Protein AF-A0A060Z9I9-F1 (afdb_monomer_lite)

Sequence (191 aa):
MLDFETPTYVTAKEAQHMQSAKDYHKEYEESIKGKNLSGLEVTPAMLHVRHATKIASEKEYRRDLEEGVKGKGLTVFEETPELLRARNATAILSQKEYKKTLETEIKGKGMSALATDTPDFMRARNATDILSQQKYKQTAEADRASYTSVIDTPDILHAQNIRNMVSQVRGTVRLTMECPQTMLKNSPQTM

Organism: Oncorhynchus mykiss (NCBI:txid8022)

Secondary structure (DSSP, 8-state):
---TT-HHHHHHHHHHHHH-THHHHHHHHHHTTT---TT-TT-HHHHHHHHHHHHH-HHHHHHHHHHHTTTS-----TT-HHHHHHHHHHHHH-HHHHHHHHHHHHHHSSHHHHHHTSHHHHHHHHHHHHH-HHHHHHHHHHHHHH----TT-HHHHHHHHHHHHHHHHHHHHHHHHH--SSSSS--PPP-

Foldseek 3Di:
DPDCDDVVNVVVVVVCVVVDCCVVCVCCCVPPNPDDPPPPCDDPVNVVVVVVVCVVDPCNVCVCCVVPPPPPPPPPPCPDVVNVVVVVVVCVPPPCNVCVVVVCCCVVVCVVVVVCPPVVNVVVVVVVCVVDPVNVVVVVVVVVVVDDPDCPDVVNVVVVVVVVVVVVVVVVVVVVVVDDDDPPDDDDDDD

InterPro domains:
  IPR000900 Nebulin repeat [PF00880] (5-31)
  IPR000900 Nebulin repeat [PF00880] (43-67)
  IPR000900 Nebulin repeat [PF00880] (79-103)
  IPR000900 Nebulin repeat [PF00880] (117-141)
  IPR000900 Nebulin repeat [PS51216] (36-70)
  IPR000900 Nebulin repeat [PS51216] (73-107)
  IPR000900 Nebulin repeat [PS51216] (111-145)
  IPR000900 Nebulin repeat [SM00227] (1-30)
  IPR000900 Nebulin repeat [SM00227] (37-67)
  IPR000900 Nebulin repeat [SM00227] (74-104)
  IPR000900 Nebulin repeat [SM00227] (112-142)
  IPR000900 Nebulin repeat [SM00227] (147-177)
  IPR055297 Nebulin/Nebulette [PTHR11039] (1-170)

pLDDT: mean 78.78, std 14.16, range [35.0, 97.25]

Radius of gyration: 66.17 Å; chains: 1; bounding box: 128×50×190 Å

Structure (mmCIF, N/CA/C/O backbone):
data_AF-A0A060Z9I9-F1
#
_entry.id   AF-A0A060Z9I9-F1
#
loop_
_atom_site.group_PDB
_atom_site.id
_atom_site.type_symbol
_atom_site.label_atom_id
_atom_site.label_alt_id
_atom_site.label_comp_id
_atom_site.label_asym_id
_atom_site.label_entity_id
_atom_site.label_seq_id
_atom_site.pdbx_PDB_ins_code
_atom_site.Cartn_x
_atom_site.Cartn_y
_atom_site.Cartn_z
_atom_site.occupancy
_atom_site.B_iso_or_equiv
_atom_site.auth_seq_id
_atom_site.auth_comp_id
_atom_site.auth_asym_id
_atom_site.auth_atom_id
_atom_site.pdbx_PDB_model_num
ATOM 1 N N . MET A 1 1 ? 9.249 27.738 113.209 1.00 53.62 1 MET A N 1
ATOM 2 C CA . MET A 1 1 ? 9.389 27.277 111.815 1.00 53.62 1 MET A CA 1
ATOM 3 C C . MET A 1 1 ? 9.000 25.805 111.844 1.00 53.62 1 MET A C 1
ATOM 5 O O . MET A 1 1 ? 9.716 25.060 112.491 1.00 53.62 1 MET A O 1
ATOM 9 N N . LEU A 1 2 ? 7.809 25.416 111.368 1.00 60.44 2 LEU A N 1
ATOM 10 C CA . LEU A 1 2 ? 7.456 23.990 111.294 1.00 60.44 2 LEU A CA 1
ATOM 11 C C . LEU A 1 2 ? 8.099 23.423 110.031 1.00 60.44 2 LEU A C 1
ATOM 13 O O . LEU A 1 2 ? 7.844 23.932 108.940 1.00 60.44 2 LEU A O 1
ATOM 17 N N . ASP A 1 3 ? 8.934 22.407 110.199 1.00 60.28 3 ASP A N 1
ATOM 18 C CA . ASP A 1 3 ? 9.619 21.739 109.102 1.00 60.28 3 ASP A CA 1
ATOM 19 C C . ASP A 1 3 ? 8.583 21.055 108.199 1.00 60.28 3 ASP A C 1
ATOM 21 O O . ASP A 1 3 ? 7.775 20.233 108.640 1.00 60.28 3 ASP A O 1
ATOM 25 N N . PHE A 1 4 ? 8.578 21.447 106.925 1.00 63.84 4 PHE A N 1
ATOM 26 C CA . PHE A 1 4 ? 7.571 21.084 105.920 1.00 63.84 4 PHE A CA 1
ATOM 27 C C . PHE A 1 4 ? 7.596 19.593 105.527 1.00 63.84 4 PHE A C 1
ATOM 29 O O . PHE A 1 4 ? 6.760 19.148 104.750 1.00 63.84 4 PHE A O 1
ATOM 36 N N . GLU A 1 5 ? 8.517 18.799 106.077 1.00 73.06 5 GLU A N 1
ATOM 37 C CA . GLU A 1 5 ? 8.696 17.379 105.750 1.00 73.06 5 GLU A CA 1
ATOM 38 C C . GLU A 1 5 ? 8.719 16.482 106.992 1.00 73.06 5 GLU A C 1
ATOM 40 O O . GLU A 1 5 ? 9.524 15.564 107.131 1.00 73.06 5 GLU A O 1
ATOM 45 N N . THR A 1 6 ? 7.807 16.726 107.930 1.00 81.44 6 THR A N 1
ATOM 46 C CA . THR A 1 6 ? 7.535 15.724 108.967 1.00 81.44 6 THR A CA 1
ATOM 47 C C . THR A 1 6 ? 6.881 14.480 108.333 1.00 81.44 6 THR A C 1
ATOM 49 O O . THR A 1 6 ? 6.028 14.626 107.452 1.00 81.44 6 THR A O 1
ATOM 52 N N . PRO A 1 7 ? 7.217 13.245 108.765 1.00 84.00 7 PRO A N 1
ATOM 53 C CA . PRO A 1 7 ? 6.668 12.009 108.180 1.00 84.00 7 PRO A CA 1
ATOM 54 C C . PRO A 1 7 ? 5.135 11.958 108.186 1.00 84.00 7 PRO A C 1
ATOM 56 O O . PRO A 1 7 ? 4.497 11.390 107.301 1.00 84.00 7 PRO A O 1
ATOM 59 N N . THR A 1 8 ? 4.524 12.606 109.172 1.00 82.19 8 THR A N 1
ATOM 60 C CA . THR A 1 8 ? 3.076 12.785 109.295 1.00 82.19 8 THR A CA 1
ATOM 61 C C . THR A 1 8 ? 2.493 13.704 108.221 1.00 82.19 8 THR A C 1
ATOM 63 O O . THR A 1 8 ? 1.394 13.452 107.738 1.00 82.19 8 THR A O 1
ATOM 66 N N . TYR A 1 9 ? 3.209 14.749 107.805 1.00 86.81 9 TYR A N 1
ATOM 67 C CA . TYR A 1 9 ? 2.760 15.636 106.733 1.00 86.81 9 TYR A CA 1
ATOM 68 C C . TYR A 1 9 ? 2.857 14.959 105.362 1.00 86.81 9 TYR A C 1
ATOM 70 O O . TYR A 1 9 ? 1.919 15.045 104.571 1.00 86.81 9 TYR A O 1
ATOM 78 N N . VAL A 1 10 ? 3.953 14.237 105.104 1.00 86.44 10 VAL A N 1
ATOM 79 C CA . VAL A 1 10 ? 4.139 13.475 103.858 1.00 86.44 10 VAL A CA 1
ATOM 80 C C . VAL A 1 10 ? 3.046 12.418 103.711 1.00 86.44 10 VAL A C 1
ATOM 82 O O . VAL A 1 10 ? 2.352 12.396 102.698 1.00 86.44 10 VAL A O 1
ATOM 85 N N . THR A 1 11 ? 2.802 11.631 104.761 1.00 86.00 11 THR A N 1
ATOM 86 C CA . THR A 1 11 ? 1.744 10.606 104.753 1.00 86.00 11 THR A CA 1
ATOM 87 C C . THR A 1 11 ? 0.344 11.212 104.622 1.00 86.00 11 THR A C 1
ATOM 89 O O . THR A 1 11 ? -0.488 10.666 103.903 1.00 86.00 11 THR A O 1
ATOM 92 N N . ALA A 1 12 ? 0.071 12.369 105.238 1.00 86.81 12 ALA A N 1
ATOM 93 C CA . ALA A 1 12 ? -1.204 13.070 105.077 1.00 86.81 12 ALA A CA 1
ATOM 94 C C . ALA A 1 12 ? -1.399 13.632 103.657 1.00 86.81 12 ALA A C 1
ATOM 96 O O . ALA A 1 12 ? -2.498 13.550 103.108 1.00 86.81 12 ALA A O 1
ATOM 97 N N . LYS A 1 13 ? -0.341 14.172 103.040 1.00 87.12 13 LYS A N 1
ATOM 98 C CA . LYS A 1 13 ? -0.356 14.677 101.661 1.00 87.12 13 LYS A CA 1
ATOM 99 C C . LYS A 1 13 ? -0.538 13.543 100.653 1.00 87.12 13 LYS A C 1
ATOM 101 O O . LYS A 1 13 ? -1.344 13.675 99.735 1.00 87.12 13 LYS A O 1
ATOM 106 N N . GLU A 1 14 ? 0.162 12.429 100.839 1.00 85.06 14 GLU A N 1
ATOM 107 C CA . GLU A 1 14 ? -0.010 11.215 100.035 1.00 85.06 14 GLU A CA 1
ATOM 108 C C . GLU A 1 14 ? -1.414 10.636 100.207 1.00 85.06 14 GLU A C 1
ATOM 110 O O . GLU A 1 14 ? -2.061 10.311 99.217 1.00 85.06 14 GLU A O 1
ATOM 115 N N . ALA A 1 15 ? -1.945 10.590 101.433 1.00 86.25 15 ALA A N 1
ATOM 116 C CA . ALA A 1 15 ? -3.317 10.159 101.688 1.00 86.25 15 ALA A CA 1
ATOM 117 C C . ALA A 1 15 ? -4.350 11.073 101.010 1.00 86.25 15 ALA A C 1
ATOM 119 O O . ALA A 1 15 ? -5.307 10.576 100.421 1.00 86.25 15 ALA A O 1
ATOM 120 N N . GLN A 1 16 ? -4.149 12.395 101.027 1.00 83.81 16 GLN A N 1
ATOM 121 C CA . GLN A 1 16 ? -5.002 13.337 100.296 1.00 83.81 16 GLN A CA 1
ATOM 122 C C . GLN A 1 16 ? -4.907 13.156 98.778 1.00 83.81 16 GLN A C 1
ATOM 124 O O . GLN A 1 16 ? -5.927 13.221 98.095 1.00 83.81 16 GLN A O 1
ATOM 129 N N . HIS A 1 17 ? -3.706 12.915 98.249 1.00 81.38 17 HIS A N 1
ATOM 130 C CA . HIS A 1 17 ? -3.500 12.634 96.829 1.00 81.38 17 HIS A CA 1
ATOM 131 C C . HIS A 1 17 ? -4.189 11.323 96.426 1.00 81.38 17 HIS A C 1
ATOM 133 O O . HIS A 1 17 ? -4.900 11.291 95.430 1.00 81.38 17 HIS A O 1
ATOM 139 N N . MET A 1 18 ? -4.073 10.274 97.247 1.00 78.75 18 MET A N 1
ATOM 140 C CA . MET A 1 18 ? -4.737 8.982 97.033 1.00 78.75 18 MET A CA 1
ATOM 141 C C . MET A 1 18 ? -6.267 9.060 97.157 1.00 78.75 18 MET A C 1
ATOM 143 O O . MET A 1 18 ? -6.971 8.324 96.472 1.00 78.75 18 MET A O 1
ATOM 147 N N . GLN A 1 19 ? -6.800 9.939 98.011 1.00 75.31 19 GLN A N 1
ATOM 148 C CA . GLN A 1 19 ? -8.247 10.159 98.149 1.00 75.31 19 GLN A CA 1
ATOM 149 C C . GLN A 1 19 ? -8.828 11.083 97.068 1.00 75.31 19 GLN A C 1
ATOM 151 O O . GLN A 1 19 ? -10.042 11.118 96.861 1.00 75.31 19 GLN A O 1
ATOM 156 N N . SER A 1 20 ? -7.988 11.860 96.387 1.00 80.88 20 SER A N 1
ATOM 157 C CA . SER A 1 20 ? -8.422 12.834 95.393 1.00 80.88 20 SER A CA 1
ATOM 158 C C . SER A 1 20 ? -8.834 12.143 94.089 1.00 80.88 20 SER A C 1
ATOM 160 O O . SER A 1 20 ? -8.006 11.631 93.345 1.00 80.88 20 SER A O 1
ATOM 162 N N . ALA A 1 21 ? -10.115 12.241 93.728 1.00 75.12 21 ALA A N 1
ATOM 163 C CA . ALA A 1 21 ? -10.645 11.743 92.451 1.00 75.12 21 ALA A CA 1
ATOM 164 C C . ALA A 1 21 ? -10.113 12.488 91.202 1.00 75.12 21 ALA A C 1
ATOM 166 O O . ALA A 1 21 ? -10.495 12.170 90.076 1.00 75.12 21 ALA A O 1
ATOM 167 N N . LYS A 1 22 ? -9.242 13.493 91.379 1.00 75.75 22 LYS A N 1
ATOM 168 C CA . LYS A 1 22 ? -8.661 14.273 90.278 1.00 75.75 22 LYS A CA 1
ATOM 169 C C . LYS A 1 22 ? -7.794 13.419 89.361 1.00 75.75 22 LYS A C 1
ATOM 171 O O . LYS A 1 22 ? -7.924 13.551 88.151 1.00 75.75 22 LYS A O 1
ATOM 176 N N . ASP A 1 23 ? -6.968 12.530 89.914 1.00 73.56 23 ASP A N 1
ATOM 177 C CA . ASP A 1 23 ? -6.082 11.685 89.101 1.00 73.56 23 ASP A CA 1
ATOM 178 C C . ASP A 1 23 ? -6.878 10.684 88.265 1.00 73.56 23 ASP A C 1
ATOM 180 O O . ASP A 1 23 ? -6.570 10.465 87.097 1.00 73.56 23 ASP A O 1
ATOM 184 N N . TYR A 1 24 ? -7.968 10.160 88.830 1.00 73.81 24 TYR A N 1
ATOM 185 C CA . TYR A 1 24 ? -8.868 9.235 88.144 1.00 73.81 24 TYR A CA 1
ATOM 186 C C . TYR A 1 24 ? -9.530 9.861 86.907 1.00 73.81 24 TYR A C 1
ATOM 188 O O . TYR A 1 24 ? -9.725 9.195 85.892 1.00 73.81 24 TYR A O 1
ATOM 196 N N . HIS A 1 25 ? -9.865 11.151 86.961 1.00 79.38 25 HIS A N 1
ATOM 197 C CA . HIS A 1 25 ? -10.458 11.853 85.822 1.00 79.38 25 HIS A CA 1
ATOM 198 C C . HIS A 1 25 ? -9.430 12.521 84.904 1.00 79.38 25 HIS A C 1
ATOM 200 O O . HIS A 1 25 ? -9.762 12.823 83.759 1.00 79.38 25 HIS A O 1
ATOM 206 N N . LYS A 1 26 ? -8.185 12.696 85.354 1.00 83.00 26 LYS A N 1
ATOM 207 C CA . LYS A 1 26 ? -7.124 13.384 84.613 1.00 83.00 26 LYS A CA 1
ATOM 208 C C . LYS A 1 26 ? -6.873 12.772 83.237 1.00 83.00 26 LYS A C 1
ATOM 210 O O . LYS A 1 26 ? -6.896 13.488 82.241 1.00 83.00 26 LYS A O 1
ATOM 215 N N . GLU A 1 27 ? -6.714 11.451 83.159 1.00 72.75 27 GLU A N 1
ATOM 216 C CA . GLU A 1 27 ? -6.478 10.774 81.879 1.00 72.75 27 GLU A CA 1
ATOM 217 C C . GLU A 1 27 ? -7.653 10.953 80.913 1.00 72.75 27 GLU A C 1
ATOM 219 O O . GLU A 1 27 ? -7.444 11.188 79.725 1.00 72.75 27 GLU A O 1
ATOM 224 N N . TYR A 1 28 ? -8.894 10.903 81.402 1.00 76.69 28 TYR A N 1
ATOM 225 C CA . TYR A 1 28 ? -10.086 11.126 80.581 1.00 76.69 28 TYR A CA 1
ATOM 226 C C . TYR A 1 28 ? -10.157 12.569 80.059 1.00 76.69 28 TYR A C 1
ATOM 228 O O . TYR A 1 28 ? -10.446 12.796 78.881 1.00 76.69 28 TYR A O 1
ATOM 236 N N . GLU A 1 29 ? -9.860 13.552 80.909 1.00 81.06 29 GLU A N 1
ATOM 237 C CA . GLU A 1 29 ? -9.868 14.961 80.519 1.00 81.06 29 GLU A CA 1
ATOM 238 C C . GLU A 1 29 ? -8.734 15.320 79.548 1.00 81.06 29 GLU A C 1
ATOM 240 O O . GLU A 1 29 ? -8.963 16.076 78.608 1.00 81.06 29 GLU A O 1
ATOM 245 N N . GLU A 1 30 ? -7.540 14.751 79.718 1.00 78.44 30 GLU A N 1
ATOM 246 C CA . GLU A 1 30 ? -6.379 15.019 78.857 1.00 78.44 30 GLU A CA 1
ATOM 247 C C . GLU A 1 30 ? -6.421 14.234 77.534 1.00 78.44 30 GLU A C 1
ATOM 249 O O . GLU A 1 30 ? -5.970 14.713 76.485 1.00 78.44 30 GLU A O 1
ATOM 254 N N . SER A 1 31 ? -6.943 13.003 77.557 1.00 70.12 31 SER A N 1
ATOM 255 C CA . SER A 1 31 ? -6.877 12.101 76.404 1.00 70.12 31 SER A CA 1
ATOM 256 C C . SER A 1 31 ? -8.168 12.004 75.594 1.00 70.12 31 SER A C 1
ATOM 258 O O . SER A 1 31 ? -8.068 11.813 74.383 1.00 70.12 31 SER A O 1
ATOM 260 N N . ILE A 1 32 ? -9.344 12.186 76.203 1.00 67.75 32 ILE A N 1
ATOM 261 C CA . ILE A 1 32 ? -10.646 11.950 75.554 1.00 67.75 32 ILE A CA 1
ATOM 262 C C . ILE A 1 32 ? -11.461 13.241 75.410 1.00 67.75 32 ILE A C 1
ATOM 264 O O . ILE A 1 32 ? -12.085 13.469 74.370 1.00 67.75 32 ILE A O 1
ATOM 268 N N . LYS A 1 33 ? -11.458 14.119 76.420 1.00 75.94 33 LYS A N 1
ATOM 269 C CA . LYS A 1 33 ? -12.297 15.327 76.429 1.00 75.94 33 LYS A CA 1
ATOM 270 C C . LYS A 1 33 ? -11.824 16.330 75.370 1.00 75.94 33 LYS A C 1
ATOM 272 O O . LYS A 1 33 ? -10.725 16.867 75.431 1.00 75.94 33 LYS A O 1
ATOM 277 N N . GLY A 1 34 ? -12.676 16.591 74.380 1.00 64.69 34 GLY A N 1
ATOM 278 C CA . GLY A 1 34 ? -12.425 17.588 73.332 1.00 64.69 34 GLY A CA 1
ATOM 279 C C . GLY A 1 34 ? -11.560 17.117 72.158 1.00 64.69 34 GLY A C 1
ATOM 280 O O . GLY A 1 34 ? -11.349 17.894 71.227 1.00 64.69 34 GLY A O 1
ATOM 281 N N . LYS A 1 35 ? -11.097 15.859 72.136 1.00 66.31 35 LYS A N 1
ATOM 282 C CA . LYS A 1 35 ? -10.470 15.297 70.932 1.00 66.31 35 LYS A CA 1
ATOM 283 C C . LYS A 1 35 ? -11.559 14.814 69.980 1.00 66.31 35 LYS A C 1
ATOM 285 O O . LYS A 1 35 ? -12.297 13.880 70.281 1.00 66.31 35 LYS A O 1
ATOM 290 N N . ASN A 1 36 ? -11.655 15.446 68.813 1.00 55.78 36 ASN A N 1
ATOM 291 C CA . ASN A 1 36 ? -12.481 14.931 67.728 1.00 55.78 36 ASN A CA 1
ATOM 292 C C . ASN A 1 36 ? -11.899 13.584 67.276 1.00 55.78 36 ASN A C 1
ATOM 294 O O . ASN A 1 36 ? -10.770 13.523 66.794 1.00 55.78 36 ASN A O 1
ATOM 298 N N . LEU A 1 37 ? -12.679 12.507 67.404 1.00 58.38 37 LEU A N 1
ATOM 299 C CA . LEU A 1 37 ? -12.372 11.157 66.904 1.00 58.38 37 LEU A CA 1
ATOM 300 C C . LEU A 1 37 ? -12.423 11.084 65.363 1.00 58.38 37 LEU A C 1
ATOM 302 O O . LEU A 1 37 ? -12.787 10.064 64.785 1.00 58.38 37 LEU A O 1
ATOM 306 N N . SER A 1 38 ? -12.058 12.163 64.671 1.00 57.25 38 SER A N 1
ATOM 307 C CA . SER A 1 38 ? -12.095 12.267 63.211 1.00 57.25 38 SER A CA 1
ATOM 308 C C . SER A 1 38 ? -11.052 11.388 62.509 1.00 57.25 38 SER A C 1
ATOM 310 O O . SER A 1 38 ? -11.011 11.377 61.286 1.00 57.25 38 SER A O 1
ATOM 312 N N . GLY A 1 39 ? -10.210 10.669 63.262 1.00 55.03 39 GLY A N 1
ATOM 313 C CA . GLY A 1 39 ? -9.167 9.775 62.747 1.00 55.03 39 GLY A CA 1
ATOM 314 C C . GLY A 1 39 ? -9.392 8.282 63.009 1.00 55.03 39 GLY A C 1
ATOM 315 O O . GLY A 1 39 ? -8.530 7.481 62.659 1.00 55.03 39 GLY A O 1
ATOM 316 N N . LEU A 1 40 ? -10.511 7.869 63.621 1.00 56.84 40 LEU A N 1
ATOM 317 C CA . LEU A 1 40 ? -10.803 6.446 63.831 1.00 56.84 40 LEU A CA 1
ATOM 318 C C . LEU A 1 40 ? -11.517 5.880 62.595 1.00 56.84 40 LEU A C 1
ATOM 320 O O . LEU A 1 40 ? -12.731 5.687 62.595 1.00 56.84 40 LEU A O 1
ATOM 324 N N . GLU A 1 41 ? -10.763 5.659 61.516 1.00 59.44 41 GLU A N 1
ATOM 325 C CA . GLU A 1 41 ? -11.286 5.394 60.164 1.00 59.44 41 GLU A CA 1
ATOM 326 C C . GLU A 1 41 ? -12.159 4.132 59.990 1.00 59.44 41 GLU A C 1
ATOM 328 O O . GLU A 1 41 ? -12.671 3.895 58.893 1.00 59.44 41 GLU A O 1
ATOM 333 N N . VAL A 1 42 ? -12.413 3.331 61.030 1.00 65.56 42 VAL A N 1
ATOM 334 C CA . VAL A 1 42 ? -13.179 2.082 60.882 1.00 65.56 42 VAL A CA 1
ATOM 335 C C . VAL A 1 42 ? -14.100 1.801 62.074 1.00 65.56 42 VAL A C 1
ATOM 337 O O . VAL A 1 42 ? -14.007 0.771 62.733 1.00 65.56 42 VAL A O 1
ATOM 340 N N . THR A 1 43 ? -15.044 2.701 62.351 1.00 76.56 43 THR A N 1
ATOM 341 C CA . THR A 1 43 ? -16.242 2.309 63.122 1.00 76.56 43 THR A CA 1
ATOM 342 C C . THR A 1 43 ? -17.246 1.639 62.169 1.00 76.56 43 THR A C 1
ATOM 344 O O . THR A 1 43 ? -17.437 2.160 61.066 1.00 76.56 43 THR A O 1
ATOM 347 N N . PRO A 1 44 ? -17.944 0.546 62.547 1.00 82.50 44 PRO A N 1
ATOM 348 C CA . PRO A 1 44 ? -18.924 -0.118 61.675 1.00 82.50 44 PRO A CA 1
ATOM 349 C C . PRO A 1 44 ? -19.982 0.831 61.095 1.00 82.50 44 PRO A C 1
ATOM 351 O O . PRO A 1 44 ? -20.299 0.768 59.910 1.00 82.50 44 PRO A O 1
ATOM 354 N N . ALA A 1 45 ? -20.455 1.795 61.890 1.00 82.25 45 ALA A N 1
ATOM 355 C CA . ALA A 1 45 ? -21.374 2.835 61.429 1.00 82.25 45 ALA A CA 1
ATOM 356 C C . ALA A 1 45 ? -20.794 3.670 60.272 1.00 82.25 45 ALA A C 1
ATOM 358 O O . ALA A 1 45 ? -21.488 3.959 59.301 1.00 82.25 45 ALA A O 1
ATOM 359 N N . MET A 1 46 ? -19.507 4.012 60.331 1.00 81.62 46 MET A N 1
ATOM 360 C CA . MET A 1 46 ? -18.846 4.788 59.284 1.00 81.62 46 MET A CA 1
ATOM 361 C C . MET A 1 46 ? -18.622 3.971 58.007 1.00 81.62 46 MET A C 1
ATOM 363 O O . MET A 1 46 ? -18.732 4.521 56.912 1.00 81.62 46 MET A O 1
ATOM 367 N N . LEU A 1 47 ? -18.383 2.659 58.126 1.00 83.19 47 LEU A N 1
ATOM 368 C CA . LEU A 1 47 ? -18.381 1.753 56.974 1.00 83.19 47 LEU A CA 1
ATOM 369 C C . LEU A 1 47 ? -19.749 1.750 56.289 1.00 83.19 47 LEU A C 1
ATOM 371 O O . LEU A 1 47 ? -19.822 1.941 55.077 1.00 83.19 47 LEU A O 1
ATOM 375 N N . HIS A 1 48 ? -20.833 1.615 57.057 1.00 88.19 48 HIS A N 1
ATOM 376 C CA . HIS A 1 48 ? -22.189 1.668 56.511 1.00 88.19 48 HIS A CA 1
ATOM 377 C C . HIS A 1 48 ? -22.481 3.000 55.818 1.00 88.19 48 HIS A C 1
ATOM 379 O O . HIS A 1 48 ? -23.000 2.998 54.704 1.00 88.19 48 HIS A O 1
ATOM 385 N N . VAL A 1 49 ? -22.081 4.127 56.416 1.00 89.19 49 VAL A N 1
ATOM 386 C CA . VAL A 1 49 ? -22.227 5.451 55.795 1.00 89.19 49 VAL A CA 1
ATOM 387 C C . VAL A 1 49 ? -21.415 5.547 54.500 1.00 89.19 49 VAL A C 1
ATOM 389 O O . VAL A 1 49 ? -21.960 5.979 53.491 1.00 89.19 49 VAL A O 1
ATOM 392 N N . ARG A 1 50 ? -20.152 5.095 54.469 1.00 86.81 50 ARG A N 1
ATOM 393 C CA . ARG A 1 50 ? -19.328 5.072 53.241 1.00 86.81 50 ARG A CA 1
ATOM 394 C C . ARG A 1 50 ? -19.931 4.196 52.144 1.00 86.81 50 ARG A C 1
ATOM 396 O O . ARG A 1 50 ? -19.879 4.557 50.972 1.00 86.81 50 ARG A O 1
ATOM 403 N N . HIS A 1 51 ? -20.497 3.048 52.504 1.00 90.56 51 HIS A N 1
ATOM 404 C CA . HIS A 1 51 ? -21.175 2.182 51.544 1.00 90.56 51 HIS A CA 1
ATOM 405 C C . HIS A 1 51 ? -22.451 2.833 51.006 1.00 90.56 51 HIS A C 1
ATOM 407 O O . HIS A 1 51 ? -22.640 2.874 49.792 1.00 90.56 51 HIS A O 1
ATOM 413 N N . ALA A 1 52 ? -23.284 3.400 51.880 1.00 92.94 52 ALA A N 1
ATOM 414 C CA . ALA A 1 52 ? -24.511 4.082 51.485 1.00 92.94 52 ALA A CA 1
ATOM 415 C C . ALA A 1 52 ? -24.231 5.298 50.586 1.00 92.94 52 ALA A C 1
ATOM 417 O O . ALA A 1 52 ? -24.889 5.466 49.561 1.00 92.94 52 ALA A O 1
ATOM 418 N N . THR A 1 53 ? -23.216 6.107 50.908 1.00 91.88 53 THR A N 1
ATOM 419 C CA . THR A 1 53 ? -22.824 7.259 50.079 1.00 91.88 53 THR A CA 1
ATOM 420 C C . THR A 1 53 ? -22.256 6.835 48.729 1.00 91.88 53 THR A C 1
ATOM 422 O O . THR A 1 53 ? -22.549 7.479 47.725 1.00 91.88 53 THR A O 1
ATOM 425 N N . LYS A 1 54 ? -21.497 5.732 48.667 1.00 91.56 54 LYS A N 1
ATOM 426 C CA . LYS A 1 54 ? -21.007 5.176 47.397 1.00 91.56 54 LYS A CA 1
ATOM 427 C C . LYS A 1 54 ? -22.153 4.690 46.507 1.00 91.56 54 LYS A C 1
ATOM 429 O O . LYS A 1 54 ? -22.125 4.958 45.313 1.00 91.56 54 LYS A O 1
ATOM 434 N N . ILE A 1 55 ? -23.153 4.016 47.079 1.00 91.38 55 ILE A N 1
ATOM 435 C CA . ILE A 1 55 ? -24.334 3.531 46.344 1.00 91.38 55 ILE A CA 1
ATOM 436 C C . ILE A 1 55 ? -25.183 4.701 45.828 1.00 91.38 55 ILE A C 1
ATOM 438 O O . ILE A 1 55 ? -25.656 4.659 44.699 1.00 91.38 55 ILE A O 1
ATOM 442 N N . ALA A 1 56 ? -25.345 5.760 46.626 1.00 92.62 56 ALA A N 1
ATOM 443 C CA . ALA A 1 56 ? -26.111 6.948 46.242 1.00 92.62 56 ALA A CA 1
ATOM 444 C C . ALA A 1 56 ? -25.367 7.887 45.270 1.00 92.62 56 ALA A C 1
ATOM 446 O O . ALA A 1 56 ? -25.950 8.848 44.767 1.00 92.62 56 ALA A O 1
ATOM 447 N N . SER A 1 57 ? -24.076 7.655 45.023 1.00 95.62 57 SER A N 1
ATOM 448 C CA . SER A 1 57 ? -23.268 8.497 44.144 1.00 95.62 57 SER A CA 1
ATOM 449 C C . SER A 1 57 ? -23.600 8.237 42.676 1.00 95.62 57 SER A C 1
ATOM 451 O O . SER A 1 57 ? -23.235 7.211 42.106 1.00 95.62 57 SER A O 1
ATOM 453 N N . GLU A 1 58 ? -24.206 9.229 42.031 1.00 92.25 58 GLU A N 1
ATOM 454 C CA . GLU A 1 58 ? -24.555 9.208 40.605 1.00 92.25 58 GLU A CA 1
ATOM 455 C C . GLU A 1 58 ? -23.348 8.925 39.690 1.00 92.25 58 GLU A C 1
ATOM 457 O O . GLU A 1 58 ? -23.460 8.247 38.668 1.00 92.25 58 GLU A O 1
ATOM 462 N N . LYS A 1 59 ? -22.165 9.426 40.066 1.00 90.12 59 LYS A N 1
ATOM 463 C CA . LYS A 1 59 ? -20.919 9.179 39.328 1.00 90.12 59 LYS A CA 1
ATOM 464 C C . LYS A 1 59 ? -20.539 7.699 39.352 1.00 90.12 59 LYS A C 1
ATOM 466 O O . LYS A 1 59 ? -20.128 7.162 38.330 1.00 90.12 59 LYS A O 1
ATOM 471 N N . GLU A 1 60 ? -20.655 7.057 40.512 1.00 91.00 60 GLU A N 1
ATOM 472 C CA . GLU A 1 60 ? -20.344 5.632 40.657 1.00 91.00 60 GLU A CA 1
ATOM 473 C C . GLU A 1 60 ? -21.396 4.774 39.951 1.00 91.00 60 GLU A C 1
ATOM 475 O O . GLU A 1 60 ? -21.031 3.811 39.286 1.00 91.00 60 GLU A O 1
ATOM 480 N N . TYR A 1 61 ? -22.674 5.166 40.020 1.00 89.19 61 TYR A N 1
ATOM 481 C CA . TYR A 1 61 ? -23.770 4.499 39.313 1.00 89.19 61 TYR A CA 1
ATOM 482 C C . TYR A 1 61 ? -23.561 4.480 37.792 1.00 89.19 61 TYR A C 1
ATOM 484 O O . TYR A 1 61 ? -23.754 3.454 37.142 1.00 89.19 61 TYR A O 1
ATOM 492 N N . ARG A 1 62 ? -23.114 5.602 37.213 1.00 89.69 62 ARG A N 1
ATOM 493 C CA . ARG A 1 62 ? -22.877 5.711 35.766 1.00 89.69 62 ARG A CA 1
ATOM 494 C C . ARG A 1 62 ? -21.520 5.196 35.300 1.00 89.69 62 ARG A C 1
ATOM 496 O O . ARG A 1 62 ? -21.334 5.076 34.090 1.00 89.69 62 ARG A O 1
ATOM 503 N N . ARG A 1 63 ? -20.588 4.882 36.206 1.00 88.19 63 ARG A N 1
ATOM 504 C CA . ARG A 1 63 ? -19.214 4.491 35.851 1.00 88.19 63 ARG A CA 1
ATOM 505 C C . ARG A 1 63 ? -19.188 3.310 34.886 1.00 88.19 63 ARG A C 1
ATOM 507 O O . ARG A 1 63 ? -18.547 3.407 33.849 1.00 88.19 63 ARG A O 1
ATOM 514 N N . ASP A 1 64 ? -19.916 2.241 35.190 1.00 81.75 64 ASP A N 1
ATOM 515 C CA . ASP A 1 64 ? -19.872 1.009 34.392 1.00 81.75 64 ASP A CA 1
ATOM 516 C C . ASP A 1 64 ? -20.450 1.226 32.983 1.00 81.75 64 ASP A C 1
ATOM 518 O O . ASP A 1 64 ? -19.952 0.674 32.003 1.00 81.75 64 ASP A O 1
ATOM 522 N N . LEU A 1 65 ? -21.464 2.088 32.853 1.00 82.81 65 LEU A N 1
ATOM 523 C CA . LEU A 1 65 ? -22.004 2.498 31.557 1.00 82.81 65 LEU A CA 1
ATOM 524 C C . LEU A 1 65 ? -21.005 3.375 30.791 1.00 82.81 65 LEU A C 1
ATOM 526 O O . LEU A 1 65 ? -20.802 3.169 29.596 1.00 82.81 65 LEU A O 1
ATOM 530 N N . GLU A 1 66 ? -20.383 4.344 31.460 1.00 83.50 66 GLU A N 1
ATOM 531 C CA . GLU A 1 66 ? -19.441 5.290 30.856 1.00 83.50 66 GLU A CA 1
ATOM 532 C C . GLU A 1 66 ? -18.131 4.617 30.419 1.00 83.50 66 GLU A C 1
ATOM 534 O O . GLU A 1 66 ? -17.613 4.922 29.350 1.00 83.50 66 GLU A O 1
ATOM 539 N N . GLU A 1 67 ? -17.637 3.656 31.198 1.00 80.75 67 GLU A N 1
ATOM 540 C CA . GLU A 1 67 ? -16.432 2.879 30.905 1.00 80.75 67 GLU A CA 1
ATOM 541 C C . GLU A 1 67 ? -16.712 1.690 29.975 1.00 80.75 67 GLU A C 1
ATOM 543 O O . GLU A 1 67 ? -15.902 1.359 29.107 1.00 80.75 67 GLU A O 1
ATOM 548 N N . GLY A 1 68 ? -17.846 1.010 30.150 1.00 72.69 68 GLY A N 1
ATOM 549 C CA . GLY A 1 68 ? -18.146 -0.264 29.498 1.00 72.69 68 GLY A CA 1
ATOM 550 C C . GLY A 1 68 ? -18.871 -0.148 28.161 1.00 72.69 68 GLY A C 1
ATOM 551 O O . GLY A 1 68 ? -18.647 -0.980 27.285 1.00 72.69 68 GLY A O 1
ATOM 552 N N . VAL A 1 69 ? -19.717 0.868 27.987 1.00 71.38 69 VAL A N 1
ATOM 553 C CA . VAL A 1 69 ? -20.705 0.900 26.892 1.00 71.38 69 VAL A CA 1
ATOM 554 C C . VAL A 1 69 ? -20.665 2.218 26.120 1.00 71.38 69 VAL A C 1
ATOM 556 O O . VAL A 1 69 ? -20.756 2.238 24.892 1.00 71.38 69 VAL A O 1
ATOM 559 N N . LYS A 1 70 ? -20.501 3.344 26.817 1.00 75.00 70 LYS A N 1
ATOM 560 C CA . LYS A 1 70 ? -20.521 4.677 26.219 1.00 75.00 70 LYS A CA 1
ATOM 561 C C . LYS A 1 70 ? -19.237 4.912 25.420 1.00 75.00 70 LYS A C 1
ATOM 563 O O . LYS A 1 70 ? -18.133 4.792 25.932 1.00 75.00 70 LYS A O 1
ATOM 568 N N . GLY A 1 71 ? -19.375 5.249 24.140 1.00 66.19 71 GLY A N 1
ATOM 569 C CA . GLY A 1 71 ? -18.243 5.602 23.273 1.00 66.19 71 GLY A CA 1
ATOM 570 C C . GLY A 1 71 ? -17.451 4.424 22.693 1.00 66.19 71 GLY A C 1
ATOM 571 O O . GLY A 1 71 ? -16.677 4.637 21.766 1.00 66.19 71 GLY A O 1
ATOM 572 N N . LYS A 1 72 ? -17.691 3.183 23.136 1.00 64.69 72 LYS A N 1
ATOM 573 C CA . LYS A 1 72 ? -17.089 1.978 22.529 1.00 64.69 72 LYS A CA 1
ATOM 574 C C . LYS 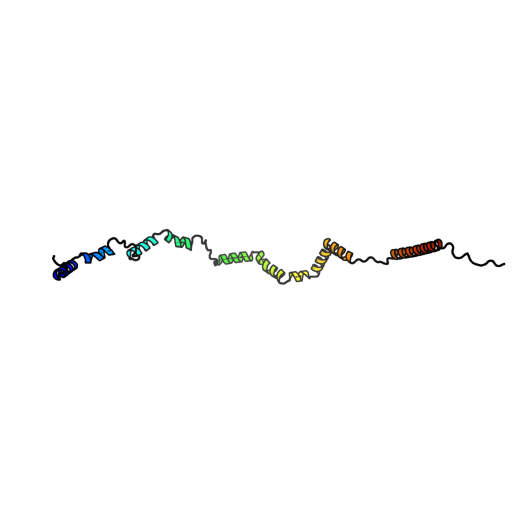A 1 72 ? -17.715 1.586 21.181 1.00 64.69 72 LYS A C 1
ATOM 576 O O . LYS A 1 72 ? -17.231 0.672 20.522 1.00 64.69 72 LYS A O 1
ATOM 581 N N . GLY A 1 73 ? -18.737 2.325 20.739 1.00 60.03 73 GLY A N 1
ATOM 582 C CA . GLY A 1 73 ? -19.495 2.026 19.528 1.00 60.03 73 GLY A CA 1
ATOM 583 C C . GLY A 1 73 ? -20.288 0.729 19.677 1.00 60.03 73 GLY A C 1
ATOM 584 O O . GLY A 1 73 ? -20.108 -0.031 20.628 1.00 60.03 73 GLY A O 1
ATOM 585 N N . LEU A 1 74 ? -21.188 0.460 18.733 1.00 57.16 74 LEU A N 1
ATOM 586 C CA . LEU A 1 74 ? -21.667 -0.900 18.538 1.00 57.16 74 LEU A CA 1
ATOM 587 C C . LEU A 1 74 ? -20.431 -1.701 18.128 1.00 57.16 74 LEU A C 1
ATOM 589 O O . LEU A 1 74 ? -20.031 -1.652 16.965 1.00 57.16 74 LEU A O 1
ATOM 593 N N . THR A 1 75 ? -19.783 -2.378 19.077 1.00 59.00 75 THR A N 1
ATOM 594 C CA . THR A 1 75 ? -18.823 -3.430 18.762 1.00 59.00 75 THR A CA 1
ATOM 595 C C . THR A 1 75 ? -19.648 -4.527 18.113 1.00 59.00 75 THR A C 1
ATOM 597 O O . THR A 1 75 ? -20.099 -5.465 18.771 1.00 59.00 75 THR A O 1
ATOM 600 N N . VAL A 1 76 ? -19.960 -4.347 16.827 1.00 57.62 76 VAL A N 1
ATOM 601 C CA . VAL A 1 76 ? -20.390 -5.431 15.963 1.00 57.62 76 VAL A CA 1
ATOM 602 C C . VAL A 1 76 ? -19.338 -6.485 16.219 1.00 57.62 76 VAL A C 1
ATOM 604 O O . VAL A 1 76 ? -18.162 -6.237 15.962 1.00 57.62 76 VAL A O 1
ATOM 607 N N . PHE A 1 77 ? -19.749 -7.578 16.860 1.00 59.31 77 PHE A N 1
ATOM 608 C CA . PHE A 1 77 ? -18.905 -8.738 17.067 1.00 59.31 77 PHE A CA 1
ATOM 609 C C . PHE A 1 77 ? -18.175 -8.966 15.748 1.00 59.31 77 PHE A C 1
ATOM 611 O O . PHE A 1 77 ? -18.828 -9.305 14.754 1.00 59.31 77 PHE A O 1
ATOM 618 N N . GLU A 1 78 ? -16.857 -8.734 15.721 1.00 59.72 78 GLU A N 1
ATOM 619 C CA . GLU A 1 78 ? -16.054 -8.894 14.499 1.00 59.72 78 GLU A CA 1
ATOM 620 C C . GLU A 1 78 ? -16.173 -10.326 13.932 1.00 59.72 78 GLU A C 1
ATOM 622 O O . GLU A 1 78 ? -15.867 -10.580 12.772 1.00 59.72 78 GLU A O 1
ATOM 627 N N . GLU A 1 79 ? -16.724 -11.227 14.743 1.00 62.84 79 GLU A N 1
ATOM 628 C CA . GLU A 1 79 ? -16.907 -12.660 14.568 1.00 62.84 79 GLU A CA 1
ATOM 629 C C . GLU A 1 79 ? -18.337 -13.074 14.162 1.00 62.84 79 GLU A C 1
ATOM 631 O O . GLU A 1 79 ? -18.658 -14.263 14.164 1.00 62.84 79 GLU A O 1
ATOM 636 N N . THR A 1 80 ? -19.255 -12.149 13.845 1.00 82.00 80 THR A N 1
ATOM 637 C CA . THR A 1 80 ? -20.572 -12.595 13.346 1.00 82.00 80 THR A CA 1
ATOM 638 C C . THR A 1 80 ? -20.410 -13.257 11.968 1.00 82.00 80 THR A C 1
ATOM 640 O O . THR A 1 80 ? -19.838 -12.641 11.063 1.00 82.00 80 THR A O 1
ATOM 643 N N . PRO A 1 81 ? -20.944 -14.477 11.742 1.00 87.94 81 PRO A N 1
ATOM 644 C CA . PRO A 1 81 ? -20.782 -15.189 10.467 1.00 87.94 81 PRO A CA 1
ATOM 645 C C . PRO A 1 81 ? -21.262 -14.386 9.251 1.00 87.94 81 PRO A C 1
ATOM 647 O O . PRO A 1 81 ? -20.728 -14.515 8.151 1.00 87.94 81 PRO A O 1
ATOM 650 N N . GLU A 1 82 ? -22.262 -13.530 9.455 1.00 87.00 82 GLU A N 1
ATOM 651 C CA . GLU A 1 82 ? -22.787 -12.608 8.452 1.00 87.00 82 GLU A CA 1
ATOM 652 C C . GLU A 1 82 ? -21.760 -11.551 8.033 1.00 87.00 82 GLU A C 1
ATOM 654 O O . GLU A 1 82 ? -21.561 -11.325 6.840 1.00 87.00 82 GLU A O 1
ATOM 659 N N . LEU 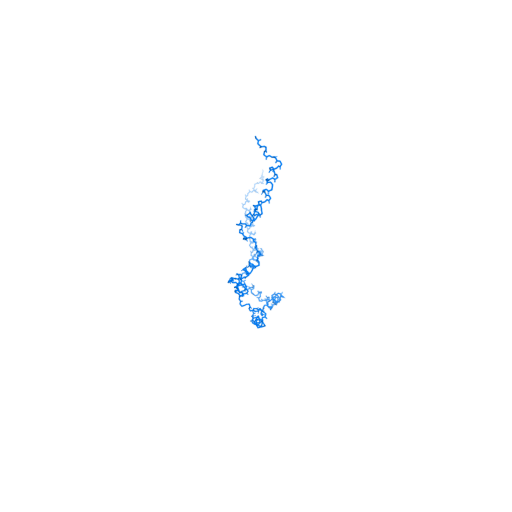A 1 83 ? -21.063 -10.948 8.999 1.00 85.06 83 LEU A N 1
ATOM 660 C CA . LEU A 1 83 ? -20.025 -9.957 8.736 1.00 85.06 83 LEU A CA 1
ATOM 661 C C . LEU A 1 83 ? -18.829 -10.598 8.026 1.00 85.06 83 LEU A C 1
ATOM 663 O O . LEU A 1 83 ? -18.309 -10.029 7.066 1.00 85.06 83 LEU A O 1
ATOM 667 N N . LEU A 1 84 ? -18.439 -11.808 8.441 1.00 87.81 84 LEU A N 1
ATOM 668 C CA . LEU A 1 84 ? -17.387 -12.577 7.776 1.00 87.81 84 LEU A CA 1
ATOM 669 C C . LEU A 1 84 ? -17.766 -12.885 6.321 1.00 87.81 84 LEU A C 1
ATOM 671 O O . LEU A 1 84 ? -16.970 -12.676 5.405 1.00 87.81 84 LEU A O 1
ATOM 675 N N . ARG A 1 85 ? -19.009 -13.318 6.088 1.00 91.12 85 ARG A N 1
ATOM 676 C CA . ARG A 1 85 ? -19.547 -13.567 4.746 1.00 91.12 85 ARG A CA 1
ATOM 677 C C . ARG A 1 85 ? -19.566 -12.296 3.899 1.00 91.12 85 ARG A C 1
ATOM 679 O O . ARG A 1 85 ? -19.149 -12.348 2.745 1.00 91.12 85 ARG A O 1
ATOM 686 N N . ALA A 1 86 ? -19.986 -11.164 4.462 1.00 90.94 86 ALA A N 1
ATOM 687 C CA . ALA A 1 86 ? -19.970 -9.877 3.774 1.00 90.94 86 ALA A CA 1
ATOM 688 C C . ALA A 1 86 ? -18.539 -9.447 3.412 1.00 90.94 86 ALA A C 1
ATOM 690 O O . ALA A 1 86 ? -18.281 -9.088 2.265 1.00 90.94 86 ALA A O 1
ATOM 691 N N . ARG A 1 87 ? -17.582 -9.565 4.343 1.00 89.19 87 ARG A N 1
ATOM 692 C CA . ARG A 1 87 ? -16.164 -9.271 4.082 1.00 89.19 87 ARG A CA 1
ATOM 693 C C . ARG A 1 87 ? -15.590 -10.157 2.981 1.00 89.19 87 ARG A C 1
ATOM 695 O O . ARG A 1 87 ? -14.999 -9.640 2.034 1.00 89.19 87 ARG A O 1
ATOM 702 N N . ASN A 1 88 ? -15.839 -11.460 3.039 1.00 91.00 88 ASN A N 1
ATOM 703 C CA . ASN A 1 88 ? -15.394 -12.391 2.004 1.00 91.00 88 ASN A CA 1
ATOM 704 C C . ASN A 1 88 ? -16.015 -12.062 0.642 1.00 91.00 88 ASN A C 1
ATOM 706 O O . ASN A 1 88 ? -15.301 -12.020 -0.356 1.00 91.00 88 ASN A O 1
ATOM 710 N N . ALA A 1 89 ? -17.312 -11.744 0.595 1.00 93.50 89 ALA A N 1
ATOM 711 C CA . ALA A 1 89 ? -17.971 -11.316 -0.635 1.00 93.50 89 ALA A CA 1
ATOM 712 C C . ALA A 1 89 ? -17.332 -10.038 -1.203 1.00 93.50 89 ALA A C 1
ATOM 714 O O . ALA A 1 89 ? -17.035 -9.981 -2.394 1.00 93.50 89 ALA A O 1
ATOM 715 N N . THR A 1 90 ? -17.040 -9.039 -0.362 1.00 92.31 90 THR A N 1
ATOM 716 C CA . THR A 1 90 ? -16.353 -7.817 -0.816 1.00 92.31 90 THR A CA 1
ATOM 717 C C . THR A 1 90 ? -14.942 -8.089 -1.337 1.00 92.31 90 THR A C 1
ATOM 719 O O . THR A 1 90 ? -14.545 -7.504 -2.342 1.00 92.31 90 THR A O 1
ATOM 722 N N . ALA A 1 91 ? -14.200 -9.006 -0.709 1.00 90.19 91 ALA A N 1
ATOM 723 C CA . ALA A 1 91 ? -12.868 -9.396 -1.161 1.00 90.19 91 ALA A CA 1
ATOM 724 C C . ALA A 1 91 ? -12.917 -10.116 -2.518 1.00 90.19 91 ALA A C 1
ATOM 726 O O . ALA A 1 91 ? -12.112 -9.815 -3.395 1.00 90.19 91 ALA A O 1
ATOM 727 N N . ILE A 1 92 ? -13.896 -11.005 -2.717 1.00 90.06 92 ILE A N 1
ATOM 728 C CA . ILE A 1 92 ? -14.117 -11.715 -3.987 1.00 90.06 92 ILE A CA 1
ATOM 729 C C . ILE A 1 92 ? -14.515 -10.739 -5.104 1.00 90.06 92 ILE A C 1
ATOM 731 O O . ILE A 1 92 ? -14.034 -10.857 -6.228 1.00 90.06 92 ILE A O 1
ATOM 735 N N . LEU A 1 93 ? -15.370 -9.755 -4.806 1.00 92.31 93 LEU A N 1
ATOM 736 C CA . LEU A 1 93 ? -15.811 -8.747 -5.778 1.00 92.31 93 LEU A CA 1
ATOM 737 C C . LEU A 1 93 ? -14.732 -7.704 -6.104 1.00 92.31 93 LEU A C 1
ATOM 739 O O . LEU A 1 93 ? -14.814 -7.019 -7.126 1.00 92.31 93 LEU A O 1
ATOM 743 N N . SER A 1 94 ? -13.717 -7.562 -5.252 1.00 93.50 94 SER A N 1
ATOM 744 C CA . SER A 1 94 ? -12.624 -6.621 -5.469 1.00 93.50 94 SER A CA 1
ATOM 745 C C . SER A 1 94 ? -11.774 -7.045 -6.667 1.00 93.50 94 SER A C 1
ATOM 747 O O . SER A 1 94 ? -10.940 -7.948 -6.586 1.00 93.50 94 SER A O 1
ATOM 749 N N . GLN A 1 95 ? -11.916 -6.326 -7.786 1.00 87.12 95 GLN A N 1
ATOM 750 C CA . GLN A 1 95 ? -11.080 -6.546 -8.973 1.00 87.12 95 GLN A CA 1
ATOM 751 C C . GLN A 1 95 ? -9.584 -6.403 -8.67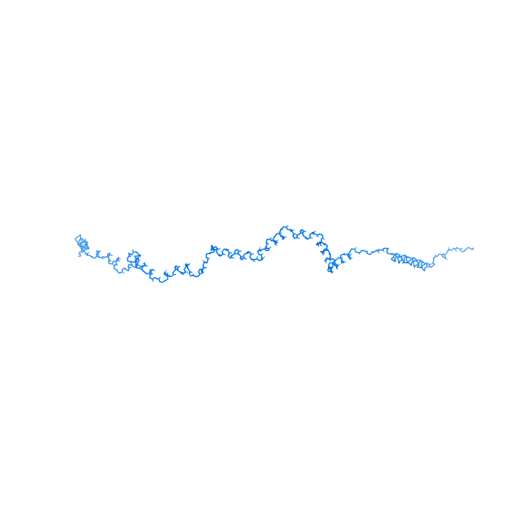9 1.00 87.12 95 GLN A C 1
ATOM 753 O O . GLN A 1 95 ? -8.766 -7.070 -9.313 1.00 87.12 95 GLN A O 1
ATOM 758 N N . LYS A 1 96 ? -9.223 -5.524 -7.736 1.00 86.25 96 LYS A N 1
ATOM 759 C CA . LYS A 1 96 ? -7.833 -5.313 -7.329 1.00 86.25 96 LYS A CA 1
ATOM 760 C C . LYS A 1 96 ? -7.258 -6.584 -6.718 1.00 86.25 96 LYS A C 1
ATOM 762 O O . LYS A 1 96 ? -6.185 -7.010 -7.126 1.00 86.25 96 LYS A O 1
ATOM 767 N N . GLU A 1 97 ? -7.977 -7.196 -5.781 1.00 88.06 97 GLU A N 1
ATOM 768 C CA . GLU A 1 97 ? -7.523 -8.419 -5.116 1.00 88.06 97 GLU A CA 1
ATOM 769 C C . GLU A 1 97 ? -7.517 -9.605 -6.089 1.00 88.06 97 GLU A C 1
ATOM 771 O O . GLU A 1 97 ? -6.548 -10.361 -6.111 1.00 88.06 97 GLU A O 1
ATOM 776 N N . TYR A 1 98 ? -8.521 -9.698 -6.971 1.00 86.38 98 TYR A N 1
ATOM 777 C CA . TYR A 1 98 ? -8.582 -10.712 -8.030 1.00 86.38 98 TYR A CA 1
ATOM 778 C C . TYR A 1 98 ? -7.363 -10.674 -8.968 1.00 86.38 98 TYR A C 1
ATOM 780 O O . TYR A 1 98 ? -6.799 -11.714 -9.300 1.00 86.38 98 TYR A O 1
ATOM 788 N N . LYS A 1 99 ? -6.923 -9.480 -9.390 1.00 88.06 99 LYS A N 1
ATOM 789 C CA . LYS A 1 99 ? -5.778 -9.319 -10.308 1.00 88.06 99 LYS A CA 1
ATOM 790 C C . LYS A 1 99 ? -4.422 -9.351 -9.608 1.00 88.06 99 LYS A C 1
ATOM 792 O O . LYS A 1 99 ? -3.409 -9.579 -10.263 1.00 88.06 99 LYS A O 1
ATOM 797 N N . LYS A 1 100 ? -4.386 -9.137 -8.292 1.00 87.50 100 LYS A N 1
ATOM 798 C CA . LYS A 1 100 ? -3.151 -9.019 -7.508 1.00 87.50 100 LYS A CA 1
ATOM 799 C C . LYS A 1 100 ? -2.257 -10.243 -7.649 1.00 87.50 100 LYS A C 1
ATOM 801 O O . LYS A 1 100 ? -1.070 -10.077 -7.897 1.00 87.50 100 LYS A O 1
ATOM 806 N N . THR A 1 101 ? -2.814 -11.448 -7.530 1.00 81.00 101 THR A N 1
ATOM 807 C CA . THR A 1 101 ? -2.053 -12.701 -7.652 1.00 81.00 101 THR A CA 1
ATOM 808 C C . THR A 1 101 ? -1.431 -12.819 -9.039 1.00 81.00 101 THR A C 1
ATOM 810 O O . THR A 1 101 ? -0.214 -12.937 -9.148 1.00 81.00 101 THR A O 1
ATOM 813 N N . LEU A 1 102 ? -2.230 -12.658 -10.095 1.00 81.50 102 LEU A N 1
ATOM 814 C CA . LEU A 1 102 ? -1.761 -12.669 -11.480 1.00 81.50 102 LEU A CA 1
ATOM 815 C C . LEU A 1 102 ? -0.652 -11.636 -11.716 1.00 81.50 102 LEU A C 1
ATOM 817 O O . LEU A 1 102 ? 0.386 -11.963 -12.278 1.00 81.50 102 LEU A O 1
ATOM 821 N N . GLU A 1 103 ? -0.832 -10.400 -11.254 1.00 81.56 103 GLU A N 1
ATOM 822 C CA . GLU A 1 103 ? 0.186 -9.362 -11.395 1.00 81.56 103 GLU A CA 1
ATOM 823 C C . GLU A 1 103 ? 1.471 -9.696 -10.638 1.00 81.56 103 GLU A C 1
ATOM 825 O O . GLU A 1 103 ? 2.559 -9.506 -11.180 1.00 81.56 103 GLU A O 1
ATOM 830 N N . THR A 1 104 ? 1.368 -10.200 -9.406 1.00 80.69 104 THR A N 1
ATOM 831 C CA . THR A 1 104 ? 2.538 -10.615 -8.622 1.00 80.69 104 THR A CA 1
ATOM 832 C C . THR A 1 104 ? 3.251 -11.803 -9.243 1.00 80.69 104 THR A C 1
ATOM 834 O O . THR A 1 104 ? 4.472 -11.866 -9.187 1.00 80.69 104 THR A O 1
ATOM 837 N N . GLU A 1 105 ? 2.531 -12.717 -9.888 1.00 75.69 105 GLU A N 1
ATOM 838 C CA . GLU A 1 105 ? 3.139 -13.847 -10.579 1.00 75.69 105 GLU A CA 1
ATOM 839 C C . GLU A 1 105 ? 3.778 -13.431 -11.906 1.00 75.69 105 GLU A C 1
ATOM 841 O O . GLU A 1 105 ? 4.912 -13.816 -12.176 1.00 75.69 105 GLU A O 1
ATOM 846 N N . ILE A 1 106 ? 3.119 -12.590 -12.706 1.00 72.88 106 ILE A N 1
ATOM 847 C CA . ILE A 1 106 ? 3.672 -12.074 -13.968 1.00 72.88 106 ILE A CA 1
ATOM 848 C C . ILE A 1 106 ? 4.920 -11.220 -13.709 1.00 72.88 106 ILE A C 1
ATOM 850 O O . ILE A 1 106 ? 5.924 -11.368 -14.413 1.00 72.88 106 ILE A O 1
ATOM 854 N N . LYS A 1 107 ? 4.870 -10.339 -12.698 1.00 67.88 107 LYS A N 1
ATOM 855 C CA . LYS A 1 107 ? 5.987 -9.458 -12.321 1.00 67.88 107 LYS A CA 1
ATOM 856 C C . LYS A 1 107 ? 7.072 -10.207 -11.538 1.00 67.88 107 LYS A C 1
ATOM 858 O O . LYS A 1 107 ? 8.249 -9.958 -11.759 1.00 67.88 107 LYS A O 1
ATOM 863 N N . GLY A 1 108 ? 6.694 -11.120 -10.641 1.00 65.75 108 GLY A N 1
ATOM 864 C CA . GLY A 1 108 ? 7.601 -11.793 -9.703 1.00 65.75 108 GLY A CA 1
ATOM 865 C C . GLY A 1 108 ? 8.231 -13.087 -10.219 1.00 65.75 108 GLY A C 1
ATOM 866 O O . GLY A 1 108 ? 9.364 -13.383 -9.858 1.00 65.75 108 GLY A O 1
ATOM 867 N N . LYS A 1 109 ? 7.555 -13.846 -11.094 1.00 61.69 109 LYS A N 1
ATOM 868 C CA . LYS A 1 109 ? 8.106 -15.080 -11.695 1.00 61.69 109 LYS A CA 1
ATOM 869 C C . LYS A 1 109 ? 8.848 -14.826 -13.013 1.00 61.69 109 LYS A C 1
ATOM 871 O O . LYS A 1 109 ? 9.145 -15.769 -13.735 1.00 61.69 109 LYS A O 1
ATOM 876 N N . GLY A 1 110 ? 9.105 -13.565 -13.370 1.00 59.12 110 GLY A N 1
ATOM 877 C CA . GLY A 1 110 ? 9.819 -13.218 -14.603 1.00 59.12 110 GLY A CA 1
ATOM 878 C C . GLY A 1 110 ? 9.069 -13.584 -15.889 1.00 59.12 110 GLY A C 1
ATOM 879 O O . GLY A 1 110 ? 9.655 -13.544 -16.963 1.00 59.12 110 GLY A O 1
ATOM 880 N N . MET A 1 111 ? 7.773 -13.901 -15.822 1.00 58.44 111 MET A N 1
ATOM 881 C CA . MET A 1 111 ? 6.964 -14.211 -17.008 1.00 58.44 111 MET A CA 1
ATOM 882 C C . MET A 1 111 ? 6.875 -13.002 -17.951 1.00 58.44 111 MET A C 1
ATOM 884 O O . MET A 1 111 ? 6.903 -13.157 -19.168 1.00 58.44 111 MET A O 1
ATOM 888 N N . SER A 1 112 ? 6.874 -11.786 -17.388 1.00 59.28 112 SER A N 1
ATOM 889 C CA . SER A 1 112 ? 7.061 -10.553 -18.158 1.00 59.28 112 SER A CA 1
ATOM 890 C C . SER A 1 112 ? 8.436 -10.467 -18.828 1.00 59.28 112 SER A C 1
ATOM 892 O O . SER A 1 112 ? 8.515 -9.913 -19.915 1.00 59.28 112 SER A O 1
ATOM 894 N N . ALA A 1 113 ? 9.502 -10.979 -18.206 1.00 60.19 113 ALA A N 1
ATOM 895 C CA . ALA A 1 113 ? 10.848 -10.970 -18.785 1.00 60.19 113 ALA A CA 1
ATOM 896 C C . ALA A 1 113 ? 10.979 -12.013 -19.911 1.00 60.19 113 ALA A C 1
ATOM 898 O O . ALA A 1 113 ? 11.534 -11.733 -20.967 1.00 60.19 113 ALA A O 1
ATOM 899 N N . LEU A 1 114 ? 10.357 -13.184 -19.748 1.00 60.34 114 LEU A N 1
ATOM 900 C CA . LEU A 1 114 ? 10.316 -14.207 -20.795 1.00 60.34 114 LEU A CA 1
ATOM 901 C C . LEU A 1 114 ? 9.508 -13.745 -22.023 1.00 60.34 114 LEU A C 1
ATOM 903 O O . LEU A 1 114 ? 9.866 -14.040 -23.162 1.00 60.34 114 LEU A O 1
ATOM 907 N N . ALA A 1 115 ? 8.444 -12.964 -21.807 1.00 64.00 115 ALA A N 1
ATOM 908 C CA . ALA A 1 115 ? 7.678 -12.346 -22.888 1.00 64.00 115 ALA A CA 1
ATOM 909 C C . ALA A 1 115 ? 8.474 -11.255 -23.632 1.00 64.00 115 ALA A C 1
ATOM 911 O O . ALA A 1 115 ? 8.317 -11.111 -24.845 1.00 64.00 115 ALA A O 1
ATOM 912 N N . THR A 1 116 ? 9.357 -10.512 -22.949 1.00 66.81 116 THR A N 1
ATOM 913 C CA . THR A 1 116 ? 10.198 -9.497 -23.610 1.00 66.81 116 THR A CA 1
ATOM 914 C C . THR A 1 116 ? 11.282 -10.094 -24.505 1.00 66.81 116 THR A C 1
ATOM 916 O O . THR A 1 116 ? 11.700 -9.444 -25.461 1.00 66.81 116 THR A O 1
ATOM 919 N N . ASP A 1 117 ? 11.688 -11.335 -24.246 1.00 75.12 117 ASP A N 1
ATOM 920 C CA . ASP A 1 117 ? 12.686 -12.047 -25.054 1.00 75.12 117 ASP A CA 1
ATOM 921 C C . ASP A 1 117 ? 12.058 -12.822 -26.225 1.00 75.12 117 ASP A C 1
ATOM 923 O O . ASP A 1 117 ? 12.750 -13.469 -27.011 1.00 75.12 117 ASP A O 1
ATOM 927 N N . THR A 1 118 ? 10.732 -12.747 -26.385 1.00 83.75 118 THR A N 1
ATOM 928 C CA . THR A 1 118 ? 10.055 -13.328 -27.549 1.00 83.75 118 THR A CA 1
ATOM 929 C C . THR A 1 118 ? 10.512 -12.587 -28.814 1.00 83.75 118 THR A C 1
ATOM 931 O O . THR A 1 118 ? 10.540 -11.351 -28.816 1.00 83.75 118 THR A O 1
ATOM 934 N N . PRO A 1 119 ? 10.827 -13.288 -29.922 1.00 88.56 119 PRO A N 1
ATOM 935 C CA . PRO A 1 119 ? 11.351 -12.661 -31.137 1.00 88.56 119 PRO A CA 1
ATOM 936 C C . PRO A 1 119 ? 10.445 -11.547 -31.673 1.00 88.56 119 PRO A C 1
ATOM 938 O O . PRO A 1 119 ? 10.938 -10.552 -32.194 1.00 88.56 119 PRO A O 1
ATOM 941 N N . ASP A 1 120 ? 9.130 -11.670 -31.508 1.00 86.94 120 ASP A N 1
ATOM 942 C CA . ASP A 1 120 ? 8.158 -10.654 -31.916 1.00 86.94 120 ASP A CA 1
ATOM 943 C C . ASP A 1 120 ? 8.312 -9.353 -31.115 1.00 86.94 120 ASP A C 1
ATOM 945 O O . ASP A 1 120 ? 8.322 -8.266 -31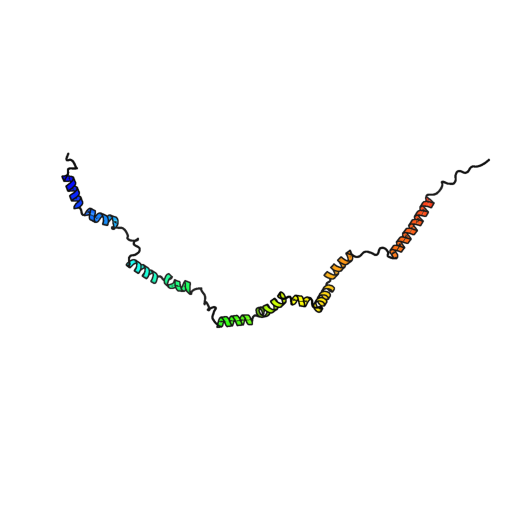.695 1.00 86.94 120 ASP A O 1
ATOM 949 N N . PHE A 1 121 ? 8.507 -9.459 -29.797 1.00 87.62 121 PHE A N 1
ATOM 950 C CA . PHE A 1 121 ? 8.741 -8.306 -28.931 1.00 87.62 121 PHE A CA 1
ATOM 951 C C . PHE A 1 121 ? 10.100 -7.663 -29.223 1.00 87.62 121 PHE A C 1
ATOM 953 O O . PHE A 1 121 ? 10.193 -6.440 -29.317 1.00 87.62 121 PHE A O 1
ATOM 960 N N . MET A 1 122 ? 11.142 -8.470 -29.454 1.00 89.62 122 MET A N 1
ATOM 961 C CA . MET A 1 122 ? 12.451 -7.959 -29.872 1.00 89.62 122 MET A CA 1
ATOM 962 C C . MET A 1 122 ? 12.369 -7.220 -31.211 1.00 89.62 122 MET A C 1
ATOM 964 O O . MET A 1 122 ? 12.926 -6.132 -31.342 1.00 89.62 122 MET A O 1
ATOM 968 N N . ARG A 1 123 ? 11.633 -7.758 -32.196 1.00 92.94 123 ARG A N 1
ATOM 969 C CA . ARG A 1 123 ? 11.402 -7.076 -33.481 1.00 92.94 123 ARG A CA 1
ATOM 970 C C . ARG A 1 123 ? 10.672 -5.751 -33.288 1.00 92.94 123 ARG A C 1
ATOM 972 O O . ARG A 1 123 ? 11.102 -4.751 -33.857 1.00 92.94 123 ARG A O 1
ATOM 979 N N . ALA A 1 124 ? 9.619 -5.723 -32.472 1.00 91.81 124 ALA A N 1
ATOM 980 C CA . ALA A 1 124 ? 8.885 -4.496 -32.170 1.00 91.81 124 ALA A CA 1
ATOM 981 C C . ALA A 1 124 ? 9.780 -3.453 -31.484 1.00 91.81 124 ALA A C 1
ATOM 983 O O . ALA A 1 124 ? 9.820 -2.303 -31.916 1.00 91.81 124 ALA A O 1
ATOM 984 N N . ARG A 1 125 ? 10.565 -3.864 -30.482 1.00 91.19 125 ARG A N 1
ATOM 985 C CA . ARG A 1 125 ? 11.529 -3.000 -29.789 1.00 91.19 125 ARG A CA 1
ATOM 986 C C . ARG A 1 125 ? 12.584 -2.440 -30.742 1.00 91.19 125 ARG A C 1
ATOM 988 O O . ARG A 1 125 ? 12.843 -1.239 -30.740 1.00 91.19 125 ARG A O 1
ATOM 995 N N . ASN A 1 126 ? 13.160 -3.284 -31.592 1.00 93.31 126 ASN A N 1
ATOM 996 C CA . ASN A 1 126 ? 14.142 -2.851 -32.584 1.00 93.31 126 ASN A CA 1
ATOM 997 C C . ASN A 1 126 ? 13.522 -1.866 -33.581 1.00 93.31 126 ASN A C 1
ATOM 999 O O . ASN A 1 126 ? 14.127 -0.842 -33.881 1.00 93.31 126 ASN A O 1
ATOM 1003 N N . ALA A 1 127 ? 12.295 -2.117 -34.044 1.00 95.12 127 ALA A N 1
ATOM 1004 C CA . ALA A 1 127 ? 11.580 -1.185 -34.908 1.00 95.12 127 ALA A CA 1
ATOM 1005 C C . ALA A 1 127 ? 11.342 0.168 -34.217 1.00 95.12 127 ALA A C 1
ATOM 1007 O O . ALA A 1 127 ? 11.588 1.211 -34.819 1.00 95.12 127 ALA A O 1
ATOM 1008 N N . THR A 1 128 ? 10.934 0.177 -32.942 1.00 94.56 128 THR A N 1
ATOM 1009 C CA . THR A 1 128 ? 10.779 1.428 -32.179 1.00 94.56 128 THR A CA 1
ATOM 1010 C C . THR A 1 128 ? 12.101 2.166 -31.990 1.00 94.56 128 THR A C 1
ATOM 1012 O O . THR A 1 128 ? 12.132 3.394 -32.049 1.00 94.56 128 THR A O 1
ATOM 1015 N N . ASP A 1 129 ? 13.199 1.431 -31.813 1.00 94.81 129 ASP A N 1
ATOM 1016 C CA . ASP A 1 129 ? 14.532 2.005 -31.655 1.00 94.81 129 ASP A CA 1
ATOM 1017 C C . ASP A 1 129 ? 15.028 2.643 -32.954 1.00 94.81 129 ASP A C 1
ATOM 1019 O O . ASP A 1 129 ? 15.540 3.760 -32.918 1.00 94.81 129 ASP A O 1
ATOM 1023 N N . ILE A 1 130 ? 14.801 1.982 -34.093 1.00 94.56 130 ILE A N 1
ATOM 1024 C CA . ILE A 1 130 ? 15.113 2.499 -35.433 1.00 94.56 130 ILE A CA 1
ATOM 1025 C C . ILE A 1 130 ? 14.296 3.762 -35.742 1.00 94.56 130 ILE A C 1
ATOM 1027 O O . ILE A 1 130 ? 14.820 4.713 -36.317 1.00 94.56 130 ILE A O 1
ATOM 1031 N N . LEU A 1 131 ? 13.021 3.800 -35.345 1.00 95.31 131 LEU A N 1
ATOM 1032 C CA . LEU A 1 131 ? 12.148 4.961 -35.554 1.00 95.31 131 LEU A CA 1
ATOM 1033 C C . LEU A 1 131 ? 12.490 6.153 -34.645 1.00 95.31 131 LEU A C 1
ATOM 1035 O O . LEU A 1 131 ? 12.071 7.282 -34.914 1.00 95.31 131 LEU A O 1
ATOM 1039 N N . SER A 1 132 ? 13.230 5.932 -33.558 1.00 97.25 132 SER A N 1
ATOM 1040 C CA . SER A 1 132 ? 13.557 6.984 -32.601 1.00 97.25 132 SER A CA 1
ATOM 1041 C C . SER A 1 132 ? 14.614 7.938 -33.157 1.00 97.25 132 SER A C 1
ATOM 1043 O O . SER A 1 132 ? 15.800 7.617 -33.241 1.00 97.25 132 SER A O 1
ATOM 1045 N N . GLN A 1 133 ? 14.200 9.175 -33.452 1.00 95.94 133 GLN A N 1
ATOM 1046 C CA . GLN A 1 133 ? 15.111 10.230 -33.915 1.00 95.94 133 GLN A CA 1
ATOM 1047 C C . GLN A 1 133 ? 16.246 10.516 -32.927 1.00 95.94 133 GLN A C 1
ATOM 1049 O O . GLN A 1 133 ? 17.347 10.873 -33.341 1.00 95.94 133 GLN A O 1
ATOM 1054 N N . GLN A 1 134 ? 15.990 10.386 -31.623 1.00 95.94 134 GLN A N 1
ATOM 1055 C CA . GLN A 1 134 ? 17.010 10.615 -30.606 1.00 95.94 134 GLN A CA 1
ATOM 1056 C C . GLN A 1 134 ? 18.116 9.562 -30.700 1.00 95.94 134 GLN A C 1
ATOM 1058 O O . GLN A 1 134 ? 19.291 9.924 -30.718 1.00 95.94 134 GLN A O 1
ATOM 1063 N N . LYS A 1 135 ? 17.745 8.279 -30.803 1.00 95.19 135 LYS A N 1
ATOM 1064 C CA . LYS A 1 135 ? 18.716 7.190 -30.966 1.00 95.19 135 LYS A CA 1
ATOM 1065 C C . LYS A 1 135 ? 19.478 7.330 -32.278 1.00 95.19 135 LYS A C 1
ATOM 1067 O O . LYS A 1 135 ? 20.699 7.264 -32.263 1.00 95.19 135 LYS A O 1
ATOM 1072 N N . TYR A 1 136 ? 18.780 7.642 -33.370 1.00 94.25 136 TYR A N 1
ATOM 1073 C CA . TYR A 1 136 ? 19.408 7.903 -34.666 1.00 94.25 136 TYR A CA 1
ATOM 1074 C C . TYR A 1 136 ? 20.495 8.988 -34.589 1.00 94.25 136 TYR A C 1
ATOM 1076 O O . TYR A 1 136 ? 21.607 8.780 -35.067 1.00 94.25 136 TYR A O 1
ATOM 1084 N N . LYS A 1 137 ? 20.205 10.131 -33.947 1.00 95.44 137 LYS A N 1
ATOM 1085 C CA . LYS A 1 137 ? 21.182 11.221 -33.783 1.00 95.44 137 LYS A CA 1
ATOM 1086 C C . LYS A 1 137 ? 22.386 10.797 -32.946 1.00 95.44 137 LYS A C 1
ATOM 1088 O O . LYS A 1 137 ? 23.510 11.073 -33.342 1.00 95.44 137 LYS A O 1
ATOM 1093 N N . GLN A 1 138 ? 22.156 10.094 -31.837 1.00 94.44 138 GLN A N 1
ATOM 1094 C CA . GLN A 1 138 ? 23.234 9.591 -30.981 1.00 94.44 138 GLN A CA 1
ATOM 1095 C C . GLN A 1 138 ? 24.162 8.633 -31.734 1.00 94.44 138 GLN A C 1
ATOM 1097 O O . GLN A 1 138 ? 25.379 8.763 -31.641 1.00 94.44 138 GLN A O 1
ATOM 1102 N N . THR A 1 139 ? 23.603 7.697 -32.507 1.00 92.62 139 THR A N 1
ATOM 1103 C CA . THR A 1 139 ? 24.400 6.780 -33.333 1.00 92.62 139 THR A CA 1
ATOM 1104 C C . THR A 1 139 ? 25.170 7.540 -34.409 1.00 92.62 139 THR A C 1
ATOM 1106 O O . THR A 1 139 ? 26.367 7.333 -34.552 1.00 92.62 139 THR A O 1
ATOM 1109 N N . ALA A 1 140 ? 24.537 8.500 -35.090 1.00 91.94 140 ALA A N 1
ATOM 1110 C CA . ALA A 1 140 ? 25.211 9.327 -36.089 1.00 91.94 140 ALA A CA 1
ATOM 1111 C C . ALA A 1 140 ? 26.368 10.159 -35.500 1.00 91.94 140 ALA A C 1
ATOM 1113 O O . ALA A 1 140 ? 27.397 10.335 -36.150 1.00 91.94 140 ALA A O 1
ATOM 1114 N N . GLU A 1 141 ? 26.224 10.670 -34.276 1.00 92.75 141 GLU A N 1
ATOM 1115 C CA . GLU A 1 141 ? 27.291 11.378 -33.559 1.00 92.75 141 GLU A CA 1
ATOM 1116 C C . GLU A 1 141 ? 28.446 10.442 -33.176 1.00 92.75 141 GLU A C 1
ATOM 1118 O O . GLU A 1 141 ? 29.610 10.810 -33.345 1.00 92.75 141 GLU A O 1
ATOM 1123 N N . ALA A 1 142 ? 28.137 9.225 -32.720 1.00 91.25 142 ALA A N 1
ATOM 1124 C CA . ALA A 1 142 ? 29.139 8.206 -32.417 1.00 91.25 142 ALA A CA 1
ATOM 1125 C C . ALA A 1 142 ? 29.908 7.771 -33.678 1.00 91.25 142 ALA A C 1
ATOM 1127 O O . ALA A 1 142 ? 31.139 7.745 -33.679 1.00 91.25 142 ALA A O 1
ATOM 1128 N N . ASP A 1 143 ? 29.197 7.519 -34.777 1.00 89.38 143 ASP A N 1
ATOM 1129 C CA . ASP A 1 143 ? 29.787 7.112 -36.055 1.00 89.38 143 ASP A CA 1
ATOM 1130 C C . ASP A 1 143 ? 30.648 8.226 -36.658 1.00 89.38 143 ASP A C 1
ATOM 1132 O O . ASP A 1 143 ? 31.712 7.973 -37.227 1.00 89.38 143 ASP A O 1
ATOM 1136 N N . ARG A 1 144 ? 30.243 9.489 -36.471 1.00 86.94 144 ARG A N 1
ATOM 1137 C CA . ARG A 1 144 ? 31.021 10.656 -36.901 1.00 86.94 144 ARG A CA 1
ATOM 1138 C C . ARG A 1 144 ? 32.390 10.724 -36.223 1.00 86.94 144 ARG A C 1
ATOM 1140 O O . ARG A 1 144 ? 33.331 11.203 -36.849 1.00 86.94 144 ARG A O 1
ATOM 1147 N N . ALA A 1 145 ? 32.519 10.246 -34.985 1.00 80.50 145 ALA A N 1
ATOM 1148 C CA . ALA A 1 145 ? 33.807 10.183 -34.294 1.00 80.50 145 ALA A CA 1
ATOM 1149 C C . ALA A 1 145 ? 34.731 9.086 -34.858 1.00 80.50 145 ALA A C 1
ATOM 1151 O O . ALA A 1 145 ? 35.950 9.226 -34.796 1.00 80.50 145 ALA A O 1
ATOM 1152 N N . SER A 1 146 ? 34.166 8.017 -35.428 1.00 80.94 146 SER A N 1
ATOM 1153 C CA . SER A 1 146 ? 34.924 6.912 -36.031 1.00 80.94 146 SER A CA 1
ATOM 1154 C C . SER A 1 146 ? 35.239 7.120 -37.518 1.00 80.94 146 SER A C 1
ATOM 1156 O O . SER A 1 146 ? 36.010 6.345 -38.089 1.00 80.94 146 SER A O 1
ATOM 1158 N N . TYR A 1 147 ? 34.644 8.122 -38.168 1.00 81.44 147 TYR A N 1
ATOM 1159 C CA . TYR A 1 147 ? 34.852 8.368 -39.591 1.00 81.44 147 TYR A CA 1
ATOM 1160 C C . TYR A 1 147 ? 36.229 8.995 -39.847 1.00 81.44 147 TYR A C 1
ATOM 1162 O O . TYR A 1 147 ? 36.474 10.159 -39.523 1.00 81.44 147 TYR A O 1
ATOM 1170 N N . THR A 1 148 ? 37.127 8.239 -40.478 1.00 81.12 148 THR A N 1
ATOM 1171 C CA . THR A 1 148 ? 38.385 8.754 -41.027 1.00 81.12 148 THR A CA 1
ATOM 1172 C C . THR A 1 148 ? 38.194 9.067 -42.509 1.00 81.12 148 THR A C 1
ATOM 1174 O O . THR A 1 148 ? 37.663 8.265 -43.276 1.00 81.12 148 THR A O 1
ATOM 1177 N N . SER A 1 149 ? 38.604 10.261 -42.943 1.00 78.38 149 SER A N 1
ATOM 1178 C CA . SER A 1 149 ? 38.605 10.588 -44.370 1.00 78.38 149 SER A CA 1
ATOM 1179 C C . SER A 1 149 ? 39.633 9.725 -45.095 1.00 78.38 149 SER A C 1
ATOM 1181 O O . SER A 1 149 ? 40.782 9.639 -44.658 1.00 78.38 149 SER A O 1
ATOM 1183 N N . VAL A 1 150 ? 39.244 9.144 -46.228 1.00 82.44 150 VAL A N 1
ATOM 1184 C CA . VAL A 1 150 ? 40.165 8.427 -47.116 1.00 82.44 150 VAL A CA 1
ATOM 1185 C C . VAL A 1 150 ? 41.236 9.406 -47.604 1.00 82.44 150 VAL A C 1
ATOM 1187 O O . VAL A 1 150 ? 40.917 10.382 -48.279 1.00 82.44 150 VAL A O 1
ATOM 1190 N N . ILE A 1 151 ? 42.492 9.163 -47.220 1.00 78.94 151 ILE A N 1
ATOM 1191 C CA . ILE A 1 151 ? 43.629 10.059 -47.501 1.00 78.94 151 ILE A CA 1
ATOM 1192 C C . ILE A 1 151 ? 44.026 10.004 -48.986 1.00 78.94 151 ILE A C 1
ATOM 1194 O O . ILE A 1 151 ? 44.435 11.016 -49.553 1.00 78.94 151 ILE A O 1
ATOM 1198 N N . ASP A 1 152 ? 43.821 8.853 -49.629 1.00 84.12 152 ASP A N 1
ATOM 1199 C CA . ASP A 1 152 ? 44.267 8.569 -50.997 1.00 84.12 152 ASP A CA 1
ATOM 1200 C C . ASP A 1 152 ? 43.105 8.525 -52.000 1.00 84.12 152 ASP A C 1
ATOM 1202 O O . ASP A 1 152 ? 42.992 7.617 -52.825 1.00 84.12 152 ASP A O 1
ATOM 1206 N N . THR A 1 153 ? 42.194 9.498 -51.947 1.00 89.00 153 THR A N 1
ATOM 1207 C CA . THR A 1 153 ? 41.204 9.659 -53.022 1.00 89.00 153 THR A CA 1
ATOM 1208 C C . THR A 1 153 ? 41.915 10.040 -54.331 1.00 89.00 153 THR A C 1
ATOM 1210 O O . THR A 1 153 ? 42.862 10.831 -54.293 1.00 89.00 153 THR A O 1
ATOM 1213 N N . PRO A 1 154 ? 41.466 9.548 -55.505 1.00 91.81 154 PRO A N 1
ATOM 1214 C CA . PRO A 1 154 ? 42.112 9.828 -56.793 1.00 91.81 154 PRO A CA 1
ATOM 1215 C C . PRO A 1 154 ? 42.339 11.322 -57.061 1.00 91.81 154 PRO A C 1
ATOM 1217 O O . PRO A 1 154 ? 43.391 11.704 -57.571 1.00 91.81 154 PRO A O 1
ATOM 1220 N N . ASP A 1 155 ? 41.401 12.172 -56.638 1.00 90.62 155 ASP A N 1
ATOM 1221 C CA . ASP A 1 155 ? 41.502 13.630 -56.760 1.00 90.62 155 ASP A CA 1
ATOM 1222 C C . ASP A 1 155 ? 42.611 14.221 -55.877 1.00 90.62 155 ASP A C 1
ATOM 1224 O O . ASP A 1 155 ? 43.351 15.107 -56.309 1.00 90.62 155 ASP A O 1
ATOM 1228 N N . ILE A 1 156 ? 42.768 13.708 -54.650 1.00 91.00 156 ILE A N 1
ATOM 1229 C CA . ILE A 1 156 ? 43.832 14.127 -53.728 1.00 91.00 156 ILE A CA 1
ATOM 1230 C C . ILE A 1 156 ? 45.191 13.713 -54.295 1.00 91.00 156 ILE A C 1
ATOM 1232 O O . ILE A 1 156 ? 46.107 14.537 -54.342 1.00 91.00 156 ILE A O 1
ATOM 1236 N N . LEU A 1 157 ? 45.314 12.477 -54.788 1.00 92.50 157 LEU A N 1
ATOM 1237 C CA . LEU A 1 157 ? 46.534 11.978 -55.431 1.00 92.50 157 LEU A CA 1
ATOM 1238 C C . LEU A 1 157 ? 46.885 12.793 -56.682 1.00 92.50 157 LEU A C 1
ATOM 1240 O O . LEU A 1 157 ? 48.036 13.189 -56.873 1.00 92.50 157 LEU A O 1
ATOM 1244 N N . HIS A 1 158 ? 45.893 13.108 -57.516 1.00 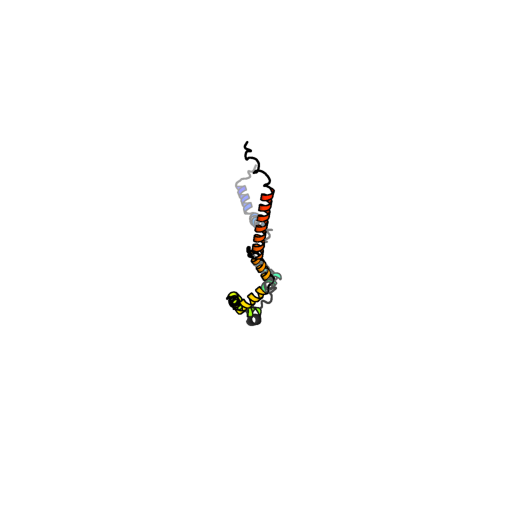93.19 158 HIS A N 1
ATOM 1245 C CA . HIS A 1 158 ? 46.078 13.944 -58.697 1.00 93.19 158 HIS A CA 1
ATOM 1246 C C . HIS A 1 158 ? 46.566 15.354 -58.329 1.00 93.19 158 HIS A C 1
ATOM 1248 O O . HIS A 1 158 ? 47.555 15.837 -58.886 1.00 93.19 158 HIS A O 1
ATOM 1254 N N . ALA A 1 159 ? 45.942 15.988 -57.333 1.00 92.12 159 ALA A N 1
ATOM 1255 C CA . ALA A 1 159 ? 46.351 17.300 -56.843 1.00 92.12 159 ALA A CA 1
ATOM 1256 C C . ALA A 1 159 ? 47.766 17.289 -56.233 1.00 92.12 159 ALA A C 1
ATOM 1258 O O . ALA A 1 159 ? 48.534 18.234 -56.435 1.00 92.12 159 ALA A O 1
ATOM 1259 N N . GLN A 1 160 ? 48.142 16.225 -55.514 1.00 92.31 160 GLN A N 1
ATOM 1260 C CA . GLN A 1 160 ? 49.503 16.041 -55.001 1.00 92.31 160 GLN A CA 1
ATOM 1261 C C . GLN A 1 160 ? 50.523 15.912 -56.141 1.00 92.31 160 GLN A C 1
ATOM 1263 O O . GLN A 1 160 ? 51.555 16.585 -56.115 1.00 92.31 160 GLN A O 1
ATOM 1268 N N . ASN A 1 161 ? 50.211 15.125 -57.173 1.00 93.19 161 ASN A N 1
ATOM 1269 C CA . ASN A 1 161 ? 51.069 14.960 -58.347 1.00 93.19 161 ASN A CA 1
ATOM 1270 C C . ASN A 1 161 ? 51.284 16.284 -59.095 1.00 93.19 161 ASN A C 1
ATOM 1272 O O . ASN A 1 161 ? 52.426 16.638 -59.399 1.00 93.19 161 ASN A O 1
ATOM 1276 N N . ILE A 1 162 ? 50.219 17.065 -59.320 1.00 93.81 162 ILE A N 1
ATOM 1277 C CA . ILE A 1 162 ? 50.323 18.405 -59.921 1.00 93.81 162 ILE A CA 1
ATOM 1278 C C . ILE A 1 162 ? 51.182 19.324 -59.046 1.00 93.81 162 ILE A C 1
ATOM 1280 O O . ILE A 1 162 ? 52.085 19.991 -59.552 1.00 93.81 162 ILE A O 1
ATOM 1284 N N . ARG A 1 163 ? 50.948 19.350 -57.727 1.00 92.00 163 ARG A N 1
ATOM 1285 C CA . ARG A 1 163 ? 51.728 20.172 -56.786 1.00 92.00 163 ARG A CA 1
ATOM 1286 C C . ARG A 1 163 ? 53.224 19.850 -56.859 1.00 92.00 163 ARG A C 1
ATOM 1288 O O . ARG A 1 163 ? 54.041 20.774 -56.882 1.00 92.00 163 ARG A O 1
ATOM 1295 N N . ASN A 1 164 ? 53.580 18.568 -56.919 1.00 92.62 164 ASN A N 1
ATOM 1296 C CA . ASN A 1 164 ? 54.967 18.108 -57.014 1.00 92.62 164 ASN A CA 1
ATOM 1297 C C . ASN A 1 164 ? 55.612 18.533 -58.339 1.00 92.62 164 ASN A C 1
ATOM 1299 O O . ASN A 1 164 ? 56.719 19.076 -58.336 1.00 92.62 164 ASN A O 1
ATOM 1303 N N . MET A 1 165 ? 54.890 18.367 -59.450 1.00 91.56 165 MET A N 1
ATOM 1304 C CA . MET A 1 165 ? 55.335 18.789 -60.779 1.00 91.56 165 MET A CA 1
ATOM 1305 C C . MET A 1 165 ? 55.582 20.304 -60.840 1.00 91.56 165 MET A C 1
ATOM 1307 O O . MET A 1 165 ? 56.652 20.747 -61.252 1.00 91.56 165 MET A O 1
ATOM 1311 N N . VAL A 1 166 ? 54.637 21.112 -60.349 1.00 91.88 166 VAL A N 1
ATOM 1312 C CA . VAL A 1 166 ? 54.764 22.579 -60.310 1.00 91.88 166 VAL A CA 1
ATOM 1313 C C . VAL A 1 166 ? 55.931 23.016 -59.421 1.00 91.88 166 VAL A C 1
ATOM 1315 O O . VAL A 1 166 ? 56.659 23.949 -59.764 1.00 91.88 166 VAL A O 1
ATOM 1318 N N . SER A 1 167 ? 56.143 22.347 -58.282 1.00 89.25 167 SER A N 1
ATOM 1319 C CA . SER A 1 167 ? 57.267 22.650 -57.390 1.00 89.25 167 SER A CA 1
ATOM 1320 C C . SER A 1 167 ? 58.622 22.374 -58.047 1.00 89.25 167 SER A C 1
ATOM 1322 O O . SER A 1 167 ? 59.519 23.209 -57.921 1.00 89.25 167 SER A O 1
ATOM 1324 N N . GLN A 1 168 ? 58.762 21.260 -58.780 1.00 88.94 168 GLN A N 1
ATOM 1325 C CA . GLN A 1 168 ? 59.977 20.958 -59.545 1.00 88.94 168 GLN A CA 1
ATOM 1326 C C . GLN A 1 168 ? 60.253 22.033 -60.592 1.00 88.94 168 GLN A C 1
ATOM 1328 O O . GLN A 1 168 ? 61.332 22.615 -60.579 1.00 88.94 168 GLN A O 1
ATOM 1333 N N . VAL A 1 169 ? 59.261 22.374 -61.422 1.00 86.81 169 VAL A N 1
ATOM 1334 C CA . VAL A 1 169 ? 59.412 23.417 -62.449 1.00 86.81 169 VAL A CA 1
ATOM 1335 C C . VAL A 1 169 ? 59.829 24.746 -61.816 1.00 86.81 169 VAL A C 1
ATOM 1337 O O . VAL A 1 169 ? 60.789 25.370 -62.258 1.00 86.81 169 VAL A O 1
ATOM 1340 N N . ARG A 1 170 ? 59.176 25.161 -60.724 1.00 81.38 170 ARG A N 1
ATOM 1341 C CA . ARG A 1 170 ? 59.523 26.396 -60.003 1.00 81.38 170 ARG A CA 1
ATOM 1342 C C . ARG A 1 170 ? 60.926 26.352 -59.384 1.00 81.38 170 ARG A C 1
ATOM 1344 O O . ARG A 1 170 ? 61.584 27.387 -59.300 1.00 81.38 170 ARG A O 1
ATOM 1351 N N . GLY A 1 171 ? 61.365 25.192 -58.898 1.00 82.56 171 GLY A N 1
ATOM 1352 C CA . GLY A 1 171 ? 62.713 24.979 -58.369 1.00 82.56 171 GLY A CA 1
ATOM 1353 C C . GLY A 1 171 ? 63.773 25.092 -59.461 1.00 82.56 171 GLY A C 1
ATOM 1354 O O . GLY A 1 171 ? 64.715 25.863 -59.312 1.00 82.56 171 GLY A O 1
ATOM 1355 N N . THR A 1 172 ? 63.569 24.408 -60.587 1.00 75.06 172 THR A N 1
ATOM 1356 C CA . THR A 1 172 ? 64.449 24.479 -61.758 1.00 75.06 172 THR A CA 1
ATOM 1357 C C . THR A 1 172 ? 64.543 25.901 -62.296 1.00 75.06 172 THR A C 1
ATOM 1359 O O . THR A 1 172 ? 65.646 26.394 -62.496 1.00 75.06 172 THR A O 1
ATOM 1362 N N . VAL A 1 173 ? 63.413 26.600 -62.447 1.00 77.50 173 VAL A N 1
ATOM 1363 C CA . VAL A 1 173 ? 63.400 27.997 -62.906 1.00 77.50 173 VAL A CA 1
ATOM 1364 C C . VAL A 1 173 ? 64.191 28.897 -61.953 1.00 77.50 173 VAL A C 1
ATOM 1366 O O . VAL A 1 173 ? 65.029 29.671 -62.411 1.00 77.50 173 VAL A O 1
ATOM 1369 N N . ARG A 1 174 ? 64.013 28.756 -60.630 1.00 73.31 174 ARG A N 1
ATOM 1370 C CA . ARG A 1 174 ? 64.818 29.506 -59.649 1.00 73.31 174 ARG A CA 1
ATOM 1371 C C . ARG A 1 174 ? 66.314 29.219 -59.772 1.00 73.31 174 ARG A C 1
ATOM 1373 O O . ARG A 1 174 ? 67.085 30.167 -59.849 1.00 73.31 174 ARG A O 1
ATOM 1380 N N . LEU A 1 175 ? 66.716 27.953 -59.879 1.00 72.69 175 LEU A N 1
ATOM 1381 C CA . LEU A 1 175 ? 68.125 27.576 -60.052 1.00 72.69 175 LEU A CA 1
ATOM 1382 C C . LEU A 1 175 ? 68.725 28.134 -61.353 1.00 72.69 175 LEU A C 1
ATOM 1384 O O . LEU A 1 175 ? 69.857 28.608 -61.352 1.00 72.69 175 LEU A O 1
ATOM 1388 N N . THR A 1 176 ? 67.967 28.137 -62.455 1.00 66.69 176 THR A N 1
ATOM 1389 C CA . THR A 1 176 ? 68.422 28.725 -63.729 1.00 66.69 176 THR A CA 1
ATOM 1390 C C . THR A 1 176 ? 68.503 30.252 -63.698 1.00 66.69 176 THR A C 1
ATOM 1392 O O . THR A 1 176 ? 69.276 30.828 -64.456 1.00 66.69 176 THR A O 1
ATOM 1395 N N . MET A 1 177 ? 67.735 30.913 -62.826 1.00 65.88 177 MET A N 1
ATOM 1396 C CA . MET A 1 177 ? 67.761 32.371 -62.665 1.00 65.88 177 MET A CA 1
ATOM 1397 C C . MET A 1 177 ? 68.800 32.856 -61.645 1.00 65.88 177 MET A C 1
ATOM 1399 O O . MET A 1 177 ? 69.307 33.962 -61.798 1.00 65.88 177 MET A O 1
ATOM 1403 N N . GLU A 1 178 ? 69.143 32.049 -60.637 1.00 57.41 178 GLU A N 1
ATOM 1404 C CA . GLU A 1 178 ? 70.214 32.341 -59.669 1.00 57.41 178 GLU A CA 1
ATOM 1405 C C . GLU A 1 178 ? 71.617 31.998 -60.193 1.00 57.41 178 GLU A C 1
ATOM 1407 O O . GLU A 1 178 ? 72.609 32.464 -59.634 1.00 57.41 178 GLU A O 1
ATOM 1412 N N . CYS A 1 179 ? 71.728 31.252 -61.298 1.00 52.56 179 CYS A N 1
ATOM 1413 C CA . CYS A 1 179 ? 73.007 30.958 -61.941 1.00 52.56 179 CYS A CA 1
ATOM 1414 C C . CYS A 1 179 ? 73.263 31.778 -63.229 1.00 52.56 179 CYS A C 1
ATOM 1416 O O . CYS A 1 179 ? 73.328 31.204 -64.317 1.00 52.56 179 CYS A O 1
ATOM 1418 N N . PRO A 1 180 ? 73.483 33.107 -63.152 1.00 56.38 180 PRO A N 1
ATOM 1419 C CA . PRO A 1 180 ? 74.190 33.828 -64.197 1.00 56.38 180 PRO A CA 1
ATOM 1420 C C . PRO A 1 180 ? 75.568 34.296 -63.687 1.00 56.38 180 PRO A C 1
ATOM 1422 O O . PRO A 1 180 ? 75.661 35.141 -62.806 1.00 56.38 180 PRO A O 1
ATOM 1425 N N . GLN A 1 181 ? 76.632 33.798 -64.337 1.00 52.53 181 GLN A N 1
ATOM 1426 C CA . GLN A 1 181 ? 78.025 34.300 -64.332 1.00 52.53 181 GLN A CA 1
ATOM 1427 C C . GLN A 1 181 ? 79.001 33.846 -63.219 1.00 52.53 181 GLN A C 1
ATOM 1429 O O . GLN A 1 181 ? 79.406 34.654 -62.393 1.00 52.53 181 GLN A O 1
ATOM 1434 N N . THR A 1 182 ? 79.560 32.626 -63.287 1.00 49.09 182 THR A N 1
ATOM 1435 C CA . THR A 1 182 ? 80.887 32.350 -62.663 1.00 49.09 182 THR A CA 1
ATOM 1436 C C . THR A 1 182 ? 81.857 31.461 -63.461 1.00 49.09 182 THR A C 1
ATOM 1438 O O . THR A 1 182 ? 82.974 31.257 -63.004 1.00 49.09 182 THR A O 1
ATOM 1441 N N . MET A 1 183 ? 81.538 30.989 -64.676 1.00 45.41 183 MET A N 1
ATOM 1442 C CA . MET A 1 183 ? 82.399 30.014 -65.391 1.00 45.41 183 MET A CA 1
ATOM 1443 C C . MET A 1 183 ? 82.936 30.477 -66.763 1.00 45.41 183 MET A C 1
ATOM 1445 O O . MET A 1 183 ? 83.201 29.643 -67.622 1.00 45.41 183 MET A O 1
ATOM 1449 N N . LEU A 1 184 ? 83.114 31.786 -67.007 1.00 50.12 184 LEU A N 1
ATOM 1450 C CA . LEU A 1 184 ? 83.638 32.297 -68.296 1.00 50.12 184 LEU A CA 1
ATOM 1451 C C . LEU A 1 184 ? 84.698 33.415 -68.191 1.00 50.12 184 LEU A C 1
ATOM 1453 O O . LEU A 1 184 ? 84.832 34.243 -69.087 1.00 50.12 184 LEU A O 1
ATOM 1457 N N . LYS A 1 185 ? 85.509 33.435 -67.131 1.00 53.28 185 LYS A N 1
ATOM 1458 C CA . LYS A 1 185 ? 86.799 34.148 -67.138 1.00 53.28 185 LYS A CA 1
ATOM 1459 C C . LYS A 1 185 ? 87.834 33.275 -66.451 1.00 53.28 185 LYS A C 1
ATOM 1461 O O . LYS A 1 185 ? 87.844 33.217 -65.231 1.00 53.28 185 LYS A O 1
ATOM 1466 N N . ASN A 1 186 ? 88.610 32.545 -67.253 1.00 52.38 186 ASN A N 1
ATOM 1467 C CA . ASN A 1 186 ? 90.044 32.267 -67.089 1.00 52.38 186 ASN A CA 1
ATOM 1468 C C . ASN A 1 186 ? 90.427 31.086 -67.995 1.00 52.38 186 ASN A C 1
ATOM 1470 O O . ASN A 1 186 ? 90.442 29.933 -67.575 1.00 52.38 186 ASN A O 1
ATOM 1474 N N . SER A 1 187 ? 90.747 31.384 -69.255 1.00 35.00 187 SER A N 1
ATOM 1475 C CA . SER A 1 187 ? 91.631 30.544 -70.067 1.00 35.00 187 SER A CA 1
ATOM 1476 C C . SER A 1 187 ? 92.557 31.465 -70.880 1.00 35.00 187 SER A C 1
ATOM 1478 O O . SER A 1 187 ? 92.104 32.537 -71.294 1.00 35.00 187 SER A O 1
ATOM 1480 N N . PRO A 1 188 ? 93.856 31.136 -70.999 1.00 51.38 188 PRO A N 1
ATOM 1481 C CA . PRO A 1 188 ? 94.928 32.098 -71.240 1.00 51.38 188 PRO A CA 1
ATOM 1482 C C . PRO A 1 188 ? 95.046 32.476 -72.721 1.00 51.38 188 PRO A C 1
ATOM 1484 O O . PRO A 1 188 ? 94.931 31.622 -73.596 1.00 51.38 188 PRO A O 1
ATOM 1487 N N . GLN A 1 189 ? 95.322 33.752 -73.005 1.00 43.47 189 GLN A N 1
ATOM 1488 C CA . GLN A 1 189 ? 95.760 34.165 -74.337 1.00 43.47 189 GLN A CA 1
ATOM 1489 C C . GLN A 1 189 ? 97.260 33.899 -74.474 1.00 43.47 189 GLN A C 1
ATOM 1491 O O . GLN A 1 189 ? 98.071 34.452 -73.735 1.00 43.47 189 GLN A O 1
ATOM 1496 N N . THR A 1 190 ? 97.598 33.016 -75.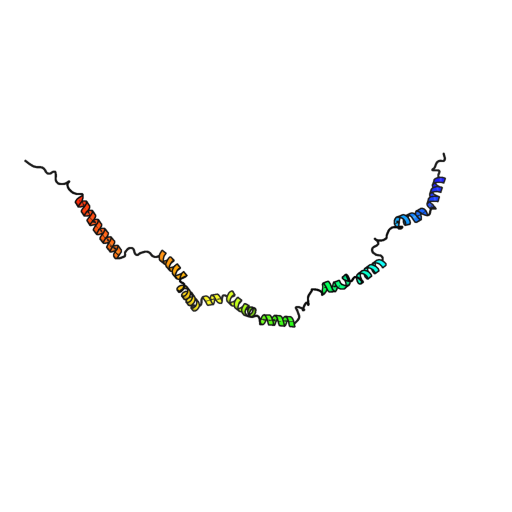408 1.00 41.97 190 THR A N 1
ATOM 1497 C CA . THR A 1 190 ? 98.954 32.744 -75.881 1.00 41.97 190 THR A CA 1
ATOM 1498 C C . THR A 1 190 ? 99.332 33.751 -76.964 1.00 41.97 190 THR A C 1
ATOM 1500 O O . THR A 1 190 ? 98.628 33.847 -77.968 1.00 41.97 190 THR A O 1
ATOM 1503 N N . MET A 1 191 ? 100.456 34.441 -76.774 1.00 39.88 191 MET A N 1
ATOM 1504 C CA . MET A 1 191 ? 101.426 34.824 -77.808 1.00 39.88 191 MET A CA 1
ATOM 1505 C C . MET A 1 191 ? 102.761 35.113 -77.131 1.00 39.88 191 MET A C 1
ATOM 1507 O O . MET A 1 191 ? 102.753 35.869 -76.136 1.00 39.88 191 MET A O 1
#